Protein AF-A0A7C3QT59-F1 (afdb_monomer_lite)

Sequence (185 aa):
MGSGYDEELSEEEEKFFKGLTHPIAAAICELRDTSPVGSYWLTLTIIIINVLVAMLTGGILFMNTGFAYNVYPSSACLASGSCFLELLLSMFSHVNIFHLAGNMAFLYVVGDNVEITLGRPKYLLVYLASGIVGGYTQATITLALNPGGASVPMLGASAAISGLIGSYLILYPGAAMCKCIGFRL

Secondary structure (DSSP, 8-state):
-------PPPHHHHHHHHHS-HHHHHHHHHHHHHSPPS--HHHHHHHHHHHHHHHHHHTTTT--HHHHHHHS-BHHHHHTT--HHHHHHHTT--SSHHHHHHHHHHHHHHHHHHHHHH-HHHHHHHHHHHHHHHHHHHHHHHHHH-GGGTTSBP--SHHHHHHHHHHHHHHSTT------S----

Structure (mmCIF, N/CA/C/O backbone):
data_AF-A0A7C3QT59-F1
#
_entry.id   AF-A0A7C3QT59-F1
#
loop_
_atom_site.group_PDB
_atom_site.id
_atom_site.type_symbol
_atom_site.label_atom_id
_atom_site.label_alt_id
_atom_site.label_comp_id
_atom_site.label_asym_id
_atom_site.label_entity_id
_atom_site.label_seq_id
_atom_site.pdbx_PDB_ins_code
_atom_site.Cartn_x
_atom_site.Cartn_y
_atom_site.Cartn_z
_atom_site.occupancy
_atom_site.B_iso_or_equiv
_atom_site.auth_seq_id
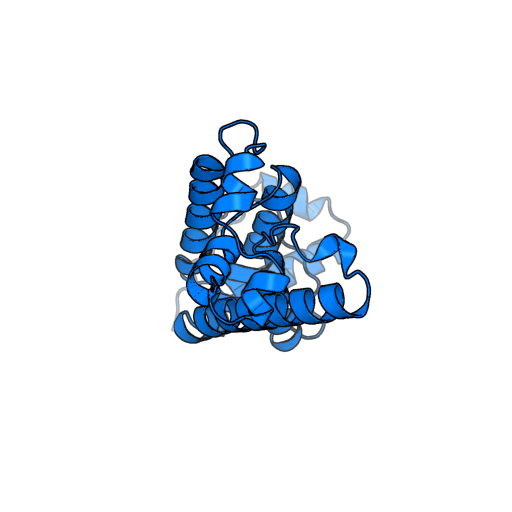_atom_site.auth_comp_id
_atom_site.auth_asym_id
_atom_site.auth_atom_id
_atom_site.pdbx_PDB_model_num
ATOM 1 N N . MET A 1 1 ? -19.785 11.047 31.332 1.00 33.38 1 MET A N 1
ATOM 2 C CA . MET A 1 1 ? -21.239 10.785 31.291 1.00 33.38 1 MET A CA 1
ATOM 3 C C . MET A 1 1 ? -21.780 11.706 30.213 1.00 33.38 1 MET A C 1
ATOM 5 O O . MET A 1 1 ? -21.714 12.901 30.418 1.00 33.38 1 MET A O 1
ATOM 9 N N . GLY A 1 2 ? -22.141 11.311 29.004 1.00 38.56 2 GLY A N 1
ATOM 10 C CA . GLY A 1 2 ? -22.540 10.032 28.438 1.00 38.56 2 GLY A CA 1
ATOM 11 C C . GLY A 1 2 ? -23.612 10.391 27.407 1.00 38.56 2 GLY A C 1
ATOM 12 O O . GLY A 1 2 ? -24.584 11.027 27.787 1.00 38.56 2 GLY A O 1
ATOM 13 N N . SER A 1 3 ? -23.406 10.054 26.139 1.00 31.02 3 SER A N 1
ATOM 14 C CA . SER A 1 3 ? -24.483 9.830 25.166 1.00 31.02 3 SER A CA 1
ATOM 15 C C . SER A 1 3 ? -23.829 9.225 23.928 1.00 31.02 3 SER A C 1
ATOM 17 O O . SER A 1 3 ? -23.294 9.936 23.074 1.00 31.02 3 SER A O 1
ATOM 19 N N . GLY A 1 4 ? -23.778 7.892 23.919 1.00 32.25 4 GLY A N 1
ATOM 20 C CA . GLY A 1 4 ? -23.587 7.135 22.693 1.00 32.25 4 GLY A CA 1
ATOM 21 C C . GLY A 1 4 ? -24.717 7.496 21.741 1.00 32.25 4 GLY A C 1
ATOM 22 O O . GLY A 1 4 ? -25.864 7.648 22.158 1.00 32.25 4 GLY A O 1
ATOM 23 N N . TYR A 1 5 ? -24.362 7.726 20.487 1.00 33.19 5 TYR A N 1
ATOM 24 C CA . TYR A 1 5 ? -25.335 7.741 19.414 1.00 33.19 5 TYR A CA 1
ATOM 25 C C . TYR A 1 5 ? -25.721 6.279 19.189 1.00 33.19 5 TYR A C 1
ATOM 27 O O . TYR A 1 5 ? -24.968 5.531 18.570 1.00 33.19 5 TYR A O 1
ATOM 35 N N . ASP A 1 6 ? -26.837 5.871 19.787 1.00 38.44 6 ASP A N 1
ATOM 36 C CA . ASP A 1 6 ? -27.481 4.595 19.506 1.00 38.44 6 ASP A CA 1
ATOM 37 C C . ASP A 1 6 ? -28.105 4.706 18.109 1.00 38.44 6 ASP A C 1
ATOM 39 O O . ASP A 1 6 ? -29.184 5.269 17.923 1.00 38.44 6 ASP A O 1
ATOM 43 N N . GLU A 1 7 ? -27.366 4.251 17.101 1.00 54.16 7 GLU A N 1
ATOM 44 C CA . GLU A 1 7 ? -27.872 4.071 15.743 1.00 54.16 7 GLU A CA 1
ATOM 45 C C . GLU A 1 7 ? -28.862 2.895 15.771 1.00 54.16 7 GLU A C 1
ATOM 47 O O . GLU A 1 7 ? -28.472 1.727 15.862 1.00 54.16 7 GLU A O 1
ATOM 52 N N . GLU A 1 8 ? -30.161 3.207 15.777 1.00 48.97 8 GLU A N 1
ATOM 53 C CA . GLU A 1 8 ? -31.234 2.220 15.644 1.00 48.97 8 GLU A CA 1
ATOM 54 C C . GLU A 1 8 ? -31.077 1.472 14.311 1.00 48.97 8 GLU A C 1
ATOM 56 O O . GLU A 1 8 ? -31.143 2.056 13.229 1.00 48.97 8 GLU A O 1
ATOM 61 N N . LEU A 1 9 ? -30.848 0.162 14.407 1.00 56.06 9 LEU A N 1
ATOM 62 C CA . LEU A 1 9 ? -30.796 -0.776 13.286 1.00 56.06 9 LEU A CA 1
ATOM 63 C C . LEU A 1 9 ? -32.056 -0.655 12.417 1.00 56.06 9 LEU A C 1
ATOM 65 O O . LEU A 1 9 ? -33.172 -0.717 12.935 1.00 56.06 9 LEU A O 1
ATOM 69 N N . SER A 1 10 ? -31.889 -0.554 11.097 1.00 58.00 10 SER A N 1
ATOM 70 C CA . SER A 1 10 ? -33.036 -0.546 10.186 1.00 58.00 10 SER A CA 1
ATOM 71 C C . SER A 1 10 ? -33.781 -1.892 10.233 1.00 58.00 10 SER A C 1
ATOM 73 O O . SER A 1 10 ? -33.175 -2.952 10.412 1.00 58.00 10 SER A O 1
ATOM 75 N N . GLU A 1 11 ? -35.109 -1.884 10.068 1.00 60.97 11 GLU A N 1
ATOM 76 C CA . GLU A 1 11 ? -35.941 -3.102 10.161 1.00 60.97 11 GLU A CA 1
ATOM 77 C C . GLU A 1 11 ? -35.506 -4.218 9.185 1.00 60.97 11 GLU A C 1
ATOM 79 O O . GLU A 1 11 ? -35.708 -5.409 9.452 1.00 60.97 11 GLU A O 1
ATOM 84 N N . GLU A 1 12 ? -34.899 -3.855 8.049 1.00 58.09 12 GLU A N 1
ATOM 85 C CA . GLU A 1 12 ? -34.341 -4.809 7.083 1.00 58.09 12 GLU A CA 1
ATOM 86 C C . GLU A 1 12 ? -33.076 -5.492 7.608 1.00 58.09 12 GLU A C 1
ATOM 88 O O . GLU A 1 12 ? -32.925 -6.710 7.464 1.00 58.09 12 GLU A O 1
ATOM 93 N N . GLU A 1 13 ? -32.199 -4.743 8.275 1.00 57.59 13 GLU A N 1
ATOM 94 C CA . GLU A 1 13 ? -31.005 -5.287 8.914 1.00 57.59 13 GLU A CA 1
ATOM 95 C C . GLU A 1 13 ? -31.387 -6.196 10.082 1.00 57.59 13 GLU A C 1
ATOM 97 O O . GLU A 1 13 ? -30.869 -7.306 10.191 1.00 57.59 13 GLU A O 1
ATOM 102 N N . GLU A 1 14 ? -32.354 -5.796 10.912 1.00 60.47 14 GLU A N 1
ATOM 103 C CA . GLU A 1 14 ? -32.833 -6.626 12.021 1.00 60.47 14 GLU A CA 1
ATOM 104 C C . GLU A 1 14 ? -33.402 -7.970 11.522 1.00 60.47 14 GLU A C 1
ATOM 106 O O . GLU A 1 14 ? -33.124 -9.027 12.099 1.00 60.47 14 GLU A O 1
ATOM 111 N N . LYS A 1 15 ? -34.149 -7.963 10.408 1.00 58.72 15 LYS A N 1
ATOM 112 C CA . LYS A 1 15 ? -34.643 -9.188 9.754 1.00 58.72 15 LYS A CA 1
ATOM 113 C C . LYS A 1 15 ? -33.522 -10.053 9.187 1.00 58.72 15 LYS A C 1
ATOM 115 O O . LYS A 1 15 ? -33.592 -11.276 9.311 1.00 58.72 15 LYS A O 1
ATOM 120 N N . PHE A 1 16 ? -32.498 -9.446 8.592 1.00 61.75 16 PHE A N 1
ATOM 121 C CA . PHE A 1 16 ? -31.323 -10.159 8.097 1.00 61.75 16 PHE A CA 1
ATOM 122 C C . PHE A 1 16 ? -30.547 -10.828 9.244 1.00 61.75 16 PHE A C 1
ATOM 124 O O . PHE A 1 16 ? -30.250 -12.022 9.177 1.00 61.75 16 PHE A O 1
ATOM 131 N N . PHE A 1 17 ? -30.308 -10.105 10.344 1.00 53.97 17 PHE A N 1
ATOM 132 C CA . PHE A 1 17 ? -29.611 -10.621 11.525 1.00 53.97 17 PHE A CA 1
ATOM 133 C C . PHE A 1 17 ? -30.394 -11.716 12.258 1.00 53.97 17 PHE A C 1
ATOM 135 O O . PHE A 1 17 ? -29.790 -12.681 12.721 1.00 53.97 17 PHE A O 1
ATOM 142 N N . LYS A 1 18 ? -31.729 -11.628 12.309 1.00 57.19 18 LYS A N 1
ATOM 143 C CA . LYS A 1 18 ? -32.594 -12.685 12.868 1.00 57.19 18 LYS A CA 1
ATOM 144 C C . LYS A 1 18 ? -32.613 -13.970 12.026 1.00 57.19 18 LYS A C 1
ATOM 146 O O . LYS A 1 18 ? -32.916 -15.031 12.565 1.00 57.19 18 LYS A O 1
ATOM 151 N N . GLY A 1 19 ? -32.306 -13.891 10.727 1.00 61.22 19 GLY A N 1
ATOM 152 C CA . GLY A 1 19 ? -32.225 -15.046 9.822 1.00 61.22 19 GLY A CA 1
ATOM 153 C C . GLY A 1 19 ? -30.891 -15.801 9.871 1.00 61.22 19 GLY A C 1
ATOM 154 O O . GLY A 1 19 ? -30.811 -16.948 9.429 1.00 61.22 19 GLY A O 1
ATOM 155 N N . LEU A 1 20 ? -29.846 -15.182 10.424 1.00 57.50 20 LEU A N 1
ATOM 156 C CA . LEU A 1 20 ? -28.545 -15.801 10.650 1.00 57.50 20 LEU A CA 1
ATOM 157 C C . LEU A 1 20 ? -28.607 -16.638 11.930 1.00 57.50 20 LEU A C 1
ATOM 159 O O . LEU A 1 20 ? -28.898 -16.128 13.009 1.00 57.50 20 LEU A O 1
ATOM 163 N N . THR A 1 21 ? -28.338 -17.941 11.821 1.00 58.66 21 THR A N 1
ATOM 164 C CA . THR A 1 21 ? -28.279 -18.835 12.983 1.00 58.66 21 THR A CA 1
ATOM 165 C C . THR A 1 21 ? -27.371 -18.227 14.061 1.00 58.66 21 THR A C 1
ATOM 167 O O . THR A 1 21 ? -26.275 -17.746 13.764 1.00 58.66 21 THR A O 1
ATOM 170 N N . HIS A 1 22 ? -27.845 -18.232 15.313 1.00 58.50 22 HIS A N 1
ATOM 171 C CA . HIS A 1 22 ? -27.283 -17.522 16.476 1.00 58.50 22 HIS A CA 1
ATOM 172 C C . HIS A 1 22 ? -25.746 -17.352 16.563 1.00 58.50 22 HIS A C 1
ATOM 174 O O . HIS A 1 22 ? -25.325 -16.255 16.932 1.00 58.50 22 HIS A O 1
ATOM 180 N N . PRO A 1 23 ? -24.882 -18.340 16.237 1.00 57.88 23 PRO A N 1
ATOM 181 C CA . PRO A 1 23 ? -23.430 -18.137 16.286 1.00 57.88 23 PRO A CA 1
ATOM 182 C C . PRO A 1 23 ? -22.892 -17.127 15.259 1.00 57.88 23 PRO A C 1
ATOM 184 O O . PRO A 1 23 ? -21.931 -16.422 15.554 1.00 57.88 23 PRO A O 1
ATOM 187 N N . ILE A 1 24 ? -23.496 -17.026 14.070 1.00 56.34 24 ILE A N 1
ATOM 188 C CA . ILE A 1 24 ? -23.010 -16.123 13.016 1.00 56.34 24 ILE A CA 1
ATOM 189 C C . ILE A 1 24 ? -23.434 -14.682 13.316 1.00 56.34 24 I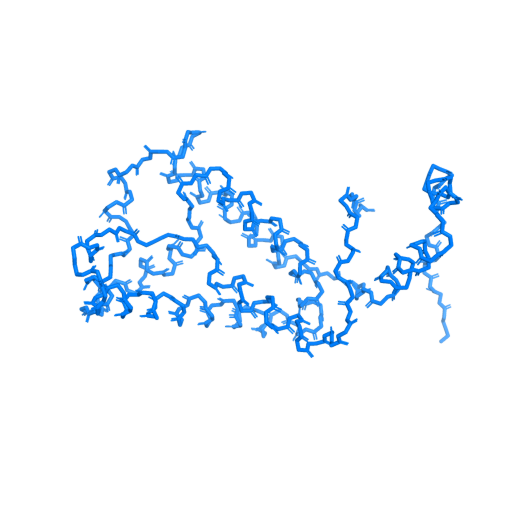LE A C 1
ATOM 191 O O . ILE A 1 24 ? -22.624 -13.766 13.208 1.00 56.34 24 ILE A O 1
ATOM 195 N N . ALA A 1 25 ? -24.677 -14.480 13.758 1.00 52.56 25 ALA A N 1
ATOM 196 C CA . ALA A 1 25 ? -25.170 -13.163 14.153 1.00 52.56 25 ALA A CA 1
ATOM 197 C C . ALA A 1 25 ? -24.394 -12.590 15.355 1.00 52.56 25 ALA A C 1
ATOM 199 O O . ALA A 1 25 ? -24.047 -11.411 15.345 1.00 52.56 25 ALA A O 1
ATOM 200 N N . ALA A 1 26 ? -24.059 -13.424 16.349 1.00 54.81 26 ALA A N 1
ATOM 201 C CA . ALA A 1 26 ? -23.243 -13.017 17.494 1.00 54.81 26 ALA A CA 1
ATOM 202 C C . ALA A 1 26 ? -21.818 -12.618 17.075 1.00 54.81 26 ALA A C 1
ATOM 204 O O . ALA A 1 26 ? -21.348 -11.555 17.470 1.00 54.81 26 ALA A O 1
ATOM 205 N N . ALA A 1 27 ? -21.174 -13.406 16.205 1.00 56.44 27 ALA A N 1
ATOM 206 C CA . ALA A 1 27 ? -19.848 -13.080 15.681 1.00 56.44 27 ALA A CA 1
ATOM 207 C C . ALA A 1 27 ? -19.846 -11.770 14.874 1.00 56.44 27 ALA A C 1
ATOM 209 O O . ALA A 1 27 ? -18.938 -10.959 15.023 1.00 56.44 27 ALA A O 1
ATOM 210 N N . ILE A 1 28 ? -20.870 -11.526 14.049 1.00 55.50 28 ILE A N 1
ATOM 211 C CA . ILE A 1 28 ? -20.977 -10.276 13.285 1.00 55.50 28 ILE A CA 1
ATOM 212 C C . ILE A 1 28 ? -21.240 -9.077 14.211 1.00 55.50 28 ILE A C 1
ATOM 214 O O . ILE A 1 28 ? -20.636 -8.023 14.021 1.00 55.50 28 ILE A O 1
ATOM 218 N N . CYS A 1 29 ? -22.108 -9.224 15.217 1.00 52.72 29 CYS A N 1
ATOM 219 C CA . CYS A 1 29 ? -22.428 -8.144 16.153 1.00 52.72 29 CYS A CA 1
ATOM 220 C C . CYS A 1 29 ? -21.213 -7.763 17.016 1.00 52.72 29 CYS A C 1
ATOM 222 O O . CYS A 1 29 ? -20.906 -6.584 17.154 1.00 52.72 29 CYS A O 1
ATOM 224 N N . GLU A 1 30 ? -20.458 -8.748 17.506 1.00 55.81 30 GLU A N 1
ATOM 225 C CA . GLU A 1 30 ? -19.248 -8.520 18.307 1.00 55.81 30 GLU A CA 1
ATOM 226 C C . GLU A 1 30 ? -18.107 -7.893 17.487 1.00 55.81 30 GLU A C 1
ATOM 228 O O . GLU A 1 30 ? -17.367 -7.033 17.969 1.00 55.81 30 GLU A O 1
ATOM 233 N N . LEU A 1 31 ? -18.002 -8.229 16.199 1.00 55.91 31 LEU A N 1
ATOM 234 C CA . LEU A 1 31 ? -17.065 -7.572 15.282 1.00 55.91 31 LEU A CA 1
ATOM 235 C C . LEU A 1 31 ? -17.483 -6.142 14.922 1.00 55.91 31 LEU A C 1
ATOM 237 O O . LEU A 1 31 ? -16.628 -5.266 14.770 1.00 55.91 31 LEU A O 1
ATOM 241 N N . ARG A 1 32 ? -18.791 -5.878 14.823 1.00 55.28 32 ARG A N 1
ATOM 242 C CA . ARG A 1 32 ? -19.318 -4.518 14.651 1.00 55.28 32 ARG A CA 1
ATOM 243 C C . ARG A 1 32 ? -18.988 -3.641 15.859 1.00 55.28 32 ARG A C 1
ATOM 245 O O . ARG A 1 32 ? -18.581 -2.500 15.665 1.00 55.28 32 ARG A O 1
ATOM 252 N N . ASP A 1 33 ? -19.117 -4.186 17.067 1.00 52.25 33 ASP A N 1
ATOM 253 C CA . ASP A 1 33 ? -18.907 -3.457 18.327 1.00 52.25 33 ASP A CA 1
ATOM 254 C C . ASP A 1 33 ? -17.420 -3.215 18.650 1.00 52.25 33 ASP A C 1
ATOM 256 O O . ASP A 1 33 ? -17.062 -2.235 19.300 1.00 52.25 33 ASP A O 1
ATOM 260 N N . THR A 1 34 ? -16.522 -4.076 18.159 1.00 59.38 34 THR A N 1
ATOM 261 C CA . THR A 1 34 ? -15.062 -3.938 18.351 1.00 59.38 34 THR A CA 1
ATOM 262 C C . THR A 1 34 ? -14.375 -3.051 17.307 1.00 59.38 34 THR A C 1
ATOM 264 O O . THR A 1 34 ? -13.208 -2.683 17.478 1.00 59.38 34 THR A O 1
ATOM 267 N N . SER A 1 35 ? -15.076 -2.683 16.231 1.00 65.25 35 SER A N 1
ATOM 268 C CA . SER A 1 35 ? -14.532 -1.830 15.172 1.00 65.25 35 SER A CA 1
ATOM 269 C C . SER A 1 35 ? -14.392 -0.384 15.671 1.00 65.25 35 SER A C 1
ATOM 271 O O . SER A 1 35 ? -15.394 0.218 16.067 1.00 65.25 35 SER A O 1
ATOM 273 N N . PRO A 1 36 ? -13.192 0.226 15.637 1.00 69.06 36 PRO A N 1
ATOM 274 C CA . PRO A 1 36 ? -13.019 1.611 16.049 1.00 69.06 36 PRO A CA 1
ATOM 275 C C . PRO A 1 36 ? -13.944 2.550 15.266 1.00 69.06 36 PRO A C 1
ATOM 277 O O . PRO A 1 36 ? -14.017 2.495 14.038 1.00 69.06 36 PRO A O 1
ATOM 280 N N . VAL A 1 37 ? -14.629 3.452 15.969 1.00 73.31 37 VAL A N 1
ATOM 281 C CA . VAL A 1 37 ? -15.456 4.493 15.346 1.00 73.31 37 VAL A CA 1
ATOM 282 C C . VAL A 1 37 ? -14.631 5.773 15.261 1.00 73.31 37 VAL A C 1
ATOM 284 O O . VAL A 1 37 ? -14.194 6.314 16.276 1.00 73.31 37 VAL A O 1
ATOM 287 N N . GLY A 1 38 ? -14.369 6.255 14.048 1.00 79.12 38 GLY A N 1
ATOM 288 C CA . GLY A 1 38 ? -13.507 7.414 13.837 1.00 79.12 38 GLY A CA 1
ATOM 289 C C . GLY A 1 38 ? -13.345 7.798 12.369 1.00 79.12 38 GLY A C 1
ATOM 290 O O . GLY A 1 38 ? -13.845 7.131 11.470 1.00 79.12 38 GLY A O 1
ATOM 291 N N . SER A 1 39 ? -12.637 8.903 12.123 1.00 85.62 39 SER A N 1
ATOM 292 C CA . SER A 1 39 ? -12.369 9.406 10.770 1.00 85.62 39 SER A CA 1
ATOM 293 C C . SER A 1 39 ? -11.167 8.697 10.138 1.00 85.62 39 SER A C 1
ATOM 295 O O . SER A 1 39 ? -10.037 8.896 10.589 1.00 85.62 39 SER A O 1
ATOM 297 N N . TYR A 1 40 ? -11.418 7.960 9.051 1.00 89.50 40 TYR A N 1
ATOM 298 C CA . TYR A 1 40 ? -10.434 7.214 8.251 1.00 89.50 40 TYR A CA 1
ATOM 299 C C . TYR A 1 40 ? -10.238 7.802 6.834 1.00 89.50 40 TYR A C 1
ATOM 301 O O . TYR A 1 40 ? -10.096 7.111 5.820 1.00 89.50 40 TYR A O 1
ATOM 309 N N . TRP A 1 41 ? -10.293 9.130 6.732 1.00 92.31 41 TRP A N 1
ATOM 310 C CA . TRP A 1 41 ? -10.164 9.851 5.462 1.00 92.31 41 TRP A CA 1
ATOM 311 C C . TRP A 1 41 ? -8.837 9.584 4.732 1.00 92.31 41 TRP A C 1
ATOM 313 O O . TRP A 1 41 ? -8.805 9.722 3.510 1.00 92.31 41 TRP A O 1
ATOM 323 N N . LEU A 1 42 ? -7.752 9.198 5.421 1.00 94.19 42 LEU A N 1
ATOM 324 C CA . LEU A 1 42 ? -6.487 8.891 4.751 1.00 94.19 42 LEU A CA 1
ATOM 325 C C . LEU A 1 42 ? -6.604 7.594 3.944 1.00 94.19 42 LEU A C 1
ATOM 327 O O . LEU A 1 42 ? -6.151 7.547 2.804 1.00 94.19 42 LEU A O 1
ATOM 331 N N . THR A 1 43 ? -7.277 6.579 4.483 1.00 94.06 43 THR A N 1
ATOM 332 C CA . THR A 1 43 ? -7.598 5.333 3.776 1.00 94.06 43 THR A CA 1
ATOM 333 C C . THR A 1 43 ? -8.416 5.623 2.522 1.00 94.06 43 THR A C 1
ATOM 335 O O . THR A 1 43 ? -8.040 5.194 1.431 1.00 94.06 43 THR A O 1
ATOM 338 N N . LEU A 1 44 ? -9.480 6.426 2.643 1.00 92.81 44 LEU A N 1
ATOM 339 C CA . LEU A 1 44 ? -10.291 6.840 1.491 1.00 92.81 44 LEU A CA 1
ATOM 340 C C . LEU A 1 44 ? -9.472 7.636 0.470 1.00 92.81 44 LEU A C 1
ATOM 342 O O . LEU A 1 44 ? -9.589 7.403 -0.730 1.00 92.81 44 LEU A O 1
ATOM 346 N N . THR A 1 45 ? -8.600 8.530 0.936 1.00 95.19 45 THR A N 1
ATOM 347 C CA . THR A 1 45 ? -7.709 9.315 0.072 1.00 95.19 45 THR A CA 1
ATOM 348 C C . THR A 1 45 ? -6.772 8.405 -0.717 1.00 95.19 45 THR A C 1
ATOM 350 O O . THR A 1 45 ? -6.634 8.575 -1.924 1.00 95.19 45 THR A O 1
ATOM 353 N N . ILE A 1 46 ? -6.172 7.396 -0.080 1.00 95.44 46 ILE A N 1
ATOM 354 C CA . ILE A 1 46 ? -5.308 6.422 -0.760 1.00 95.44 46 ILE A CA 1
ATOM 355 C C . ILE A 1 46 ? -6.104 5.600 -1.775 1.00 95.44 46 ILE A C 1
ATOM 357 O O . ILE A 1 46 ? -5.608 5.365 -2.875 1.00 95.44 46 ILE A O 1
ATOM 361 N N . ILE A 1 47 ? -7.332 5.185 -1.450 1.00 94.81 47 ILE A N 1
ATOM 362 C CA . ILE A 1 47 ? -8.210 4.483 -2.399 1.00 94.81 47 ILE A CA 1
ATOM 363 C C . ILE A 1 47 ? -8.477 5.363 -3.625 1.00 94.81 47 ILE A C 1
ATOM 365 O O . ILE A 1 47 ? -8.268 4.926 -4.755 1.00 94.81 47 ILE A O 1
ATOM 369 N N . ILE A 1 48 ? -8.872 6.621 -3.413 1.00 94.50 48 ILE A N 1
ATOM 370 C CA . ILE A 1 48 ? -9.140 7.576 -4.493 1.00 94.50 48 ILE A CA 1
ATOM 371 C C . ILE A 1 48 ? -7.888 7.785 -5.349 1.00 94.50 48 ILE A C 1
ATOM 373 O O . ILE A 1 48 ? -7.972 7.708 -6.571 1.00 94.50 48 ILE A O 1
ATOM 377 N N . ILE A 1 49 ? -6.720 7.991 -4.733 1.00 94.06 49 ILE A N 1
ATOM 378 C CA . ILE A 1 49 ? -5.452 8.156 -5.455 1.00 94.06 49 ILE A CA 1
ATOM 379 C C . ILE A 1 49 ? -5.144 6.916 -6.299 1.00 94.06 49 ILE A C 1
ATOM 381 O O . ILE A 1 49 ? -4.822 7.062 -7.472 1.00 94.06 49 ILE A O 1
ATOM 385 N N . ASN A 1 50 ? -5.284 5.707 -5.750 1.00 93.31 50 ASN A N 1
ATOM 386 C CA . ASN A 1 50 ? -5.063 4.464 -6.495 1.00 93.31 50 ASN A CA 1
ATOM 387 C C . ASN A 1 50 ? -5.985 4.348 -7.713 1.00 93.31 50 ASN A C 1
ATOM 389 O O . ASN A 1 50 ? -5.535 3.987 -8.799 1.00 93.31 50 ASN A O 1
ATOM 393 N N . VAL A 1 51 ? -7.270 4.672 -7.547 1.00 91.00 51 VAL A N 1
ATOM 394 C CA . VAL A 1 51 ? -8.244 4.646 -8.645 1.00 91.00 51 VAL A CA 1
ATOM 395 C C . VAL A 1 51 ? -7.895 5.696 -9.700 1.00 91.00 51 VAL A C 1
ATOM 397 O O . VAL A 1 51 ? -7.852 5.373 -10.884 1.00 91.00 51 VAL A O 1
ATOM 400 N N . LEU A 1 52 ? -7.593 6.932 -9.292 1.00 90.44 52 LEU A N 1
ATOM 401 C CA . LEU A 1 52 ? -7.232 8.017 -10.207 1.00 90.44 52 LEU A CA 1
ATOM 402 C C . LEU A 1 52 ? -5.951 7.708 -1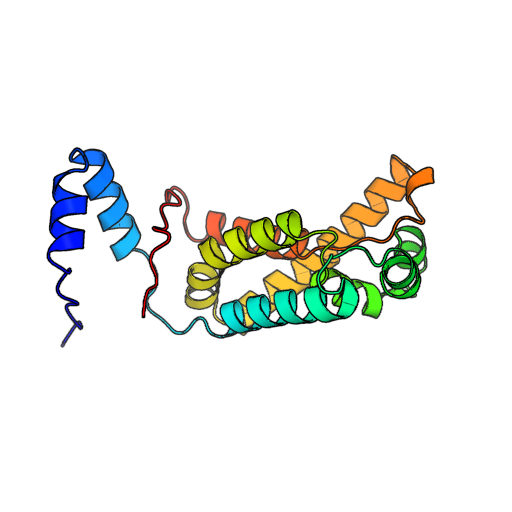0.981 1.00 90.44 52 LEU A C 1
ATOM 404 O O . LEU A 1 52 ? -5.932 7.838 -12.202 1.00 90.44 52 LEU A O 1
ATOM 408 N N . VAL A 1 53 ? -4.896 7.264 -10.295 1.00 88.62 53 VAL A N 1
ATOM 409 C CA . VAL A 1 53 ? -3.632 6.884 -10.935 1.00 88.62 53 VAL A CA 1
ATOM 410 C C . VAL A 1 53 ? -3.874 5.748 -11.917 1.00 88.62 53 VAL A C 1
ATOM 412 O O . VAL A 1 53 ? -3.465 5.856 -13.067 1.00 88.62 53 VAL A O 1
ATOM 415 N N . ALA A 1 54 ? -4.605 4.704 -11.524 1.00 85.69 54 ALA A N 1
ATOM 416 C CA . ALA A 1 54 ? -4.853 3.581 -12.416 1.00 85.69 54 ALA A CA 1
ATOM 417 C C . ALA A 1 54 ? -5.688 3.965 -13.655 1.00 85.69 54 ALA A C 1
ATOM 419 O O . ALA A 1 54 ? -5.421 3.464 -14.746 1.00 85.69 54 ALA A O 1
ATOM 420 N N . MET A 1 55 ? -6.639 4.897 -13.521 1.00 83.56 55 MET A N 1
ATOM 421 C CA . MET A 1 55 ? -7.373 5.470 -14.658 1.00 83.56 55 MET A CA 1
ATOM 422 C C . MET A 1 55 ? -6.468 6.293 -15.580 1.00 83.56 55 MET A C 1
ATOM 424 O O . MET A 1 55 ? -6.566 6.172 -16.800 1.00 83.56 55 MET A O 1
ATOM 428 N N . LEU A 1 56 ? -5.583 7.120 -15.017 1.00 83.06 56 LEU A N 1
ATOM 429 C CA . LEU A 1 56 ? -4.687 7.986 -15.786 1.00 83.06 56 LEU A CA 1
ATOM 430 C C . LEU A 1 56 ? -3.614 7.195 -16.539 1.00 83.06 56 LEU A C 1
ATOM 432 O O . LEU A 1 56 ? -3.279 7.543 -17.669 1.00 83.06 56 LEU A O 1
ATOM 436 N N . THR A 1 57 ? -3.073 6.141 -15.930 1.00 77.50 57 THR A N 1
ATOM 437 C CA . THR A 1 57 ? -1.935 5.397 -16.486 1.00 77.50 57 THR A CA 1
ATOM 438 C C . THR A 1 57 ? -2.362 4.190 -17.311 1.00 77.50 57 THR A C 1
ATOM 440 O O . THR A 1 57 ? -1.745 3.883 -18.331 1.00 77.50 57 THR A O 1
ATOM 443 N N . GLY A 1 58 ? -3.446 3.523 -16.914 1.00 70.38 58 GLY A N 1
ATOM 444 C CA . GLY A 1 58 ? -4.011 2.380 -17.623 1.00 70.38 58 GLY A CA 1
ATOM 445 C C . GLY A 1 58 ? -5.051 2.745 -18.688 1.00 70.38 58 GLY A C 1
ATOM 446 O O . GLY A 1 58 ? -5.293 1.948 -19.599 1.00 70.38 58 GLY A O 1
ATOM 447 N N . GLY A 1 59 ? -5.670 3.927 -18.597 1.00 64.31 59 GLY A N 1
ATOM 448 C CA . GLY A 1 59 ? -6.871 4.274 -19.360 1.00 64.31 59 GLY A CA 1
ATOM 449 C C . GLY A 1 59 ? -8.090 3.437 -18.945 1.00 64.31 59 GLY A C 1
ATOM 450 O O . GLY A 1 59 ? -8.020 2.612 -18.035 1.00 64.31 59 GLY A O 1
ATOM 451 N N . ILE A 1 60 ? -9.214 3.585 -19.658 1.00 60.19 60 ILE A N 1
ATOM 452 C CA . ILE A 1 60 ? -10.462 2.841 -19.370 1.00 60.19 60 ILE A CA 1
ATOM 453 C C . ILE A 1 60 ? -10.292 1.306 -19.472 1.00 60.19 60 ILE A C 1
ATOM 455 O O . ILE A 1 60 ? -11.071 0.556 -18.891 1.00 60.19 60 ILE A O 1
ATOM 459 N N . LEU A 1 61 ? -9.265 0.833 -20.195 1.00 63.22 61 LEU A N 1
ATOM 460 C CA . LEU A 1 61 ? -8.986 -0.589 -20.447 1.00 63.22 61 LEU A CA 1
ATOM 461 C C . LEU A 1 61 ? -7.792 -1.155 -19.654 1.00 63.22 61 LEU A C 1
ATOM 463 O O . LEU A 1 61 ? -7.488 -2.335 -19.800 1.00 63.22 61 LEU A O 1
ATOM 467 N N . PHE A 1 62 ? -7.111 -0.355 -18.827 1.00 67.19 62 PHE A N 1
ATOM 468 C CA . PHE A 1 62 ? -5.958 -0.772 -18.008 1.00 67.19 62 PHE A CA 1
ATOM 469 C C . PHE A 1 62 ? -4.762 -1.411 -18.755 1.00 67.19 62 PHE A C 1
ATOM 471 O O . PHE A 1 62 ? -3.945 -2.087 -18.139 1.00 67.19 62 PHE A O 1
ATOM 478 N N . MET A 1 63 ? -4.603 -1.212 -20.068 1.00 59.25 63 MET A N 1
ATOM 479 C CA . MET A 1 63 ? -3.603 -1.939 -20.876 1.00 59.25 63 MET A CA 1
ATOM 480 C C . MET A 1 63 ? -2.673 -1.019 -21.676 1.00 59.25 63 MET A C 1
ATOM 482 O O . MET A 1 63 ? -2.515 -1.177 -22.884 1.00 59.25 63 MET A O 1
ATOM 486 N N . ASN A 1 64 ? -2.006 -0.075 -21.006 1.00 70.25 64 ASN A N 1
ATOM 487 C CA . ASN A 1 64 ? -0.929 0.701 -21.625 1.00 70.25 64 ASN A CA 1
ATOM 488 C C . ASN A 1 64 ? 0.451 0.168 -21.213 1.00 70.25 64 ASN A C 1
ATOM 490 O O . ASN A 1 64 ? 1.142 0.731 -20.364 1.00 70.25 64 ASN A O 1
ATOM 494 N N . THR A 1 65 ? 0.850 -0.950 -21.822 1.00 70.62 65 THR A N 1
ATOM 495 C CA . THR A 1 65 ? 2.158 -1.572 -21.567 1.00 70.62 65 THR A CA 1
ATOM 496 C C . THR A 1 65 ? 3.304 -0.622 -21.914 1.00 70.62 65 THR A C 1
ATOM 498 O O . THR A 1 65 ? 4.231 -0.490 -21.126 1.00 70.62 65 THR A O 1
ATOM 501 N N . GLY A 1 66 ? 3.219 0.119 -23.023 1.00 75.62 66 GLY A N 1
ATOM 502 C CA . GLY A 1 66 ? 4.233 1.109 -23.401 1.00 75.62 66 GLY A CA 1
ATOM 503 C C . GLY A 1 66 ? 4.455 2.177 -22.325 1.00 75.62 66 GLY A C 1
ATOM 504 O O . GLY A 1 66 ? 5.596 2.463 -21.975 1.00 75.62 66 GLY A O 1
ATOM 505 N N . PHE A 1 67 ? 3.385 2.720 -21.743 1.00 78.88 67 PHE A N 1
ATOM 506 C CA . PHE A 1 67 ? 3.483 3.644 -20.611 1.00 78.88 67 PHE A CA 1
ATOM 507 C C . PHE A 1 67 ? 4.139 2.973 -19.400 1.00 78.88 67 PHE A C 1
ATOM 509 O O . PHE A 1 67 ? 5.064 3.527 -18.810 1.00 78.88 67 PHE A O 1
ATOM 516 N N . ALA A 1 68 ? 3.715 1.751 -19.070 1.00 78.94 68 ALA A N 1
ATOM 517 C CA . ALA A 1 68 ? 4.213 1.048 -17.897 1.00 78.94 68 ALA A CA 1
ATOM 518 C C . ALA A 1 68 ? 5.731 0.792 -17.935 1.00 78.94 68 ALA A C 1
ATOM 520 O O . ALA A 1 68 ? 6.401 0.987 -16.925 1.00 78.94 68 ALA A O 1
ATOM 521 N N . TYR A 1 69 ? 6.280 0.419 -19.096 1.00 80.75 69 TYR A N 1
ATOM 522 C CA . TYR A 1 69 ? 7.723 0.199 -19.271 1.00 80.75 69 TYR A CA 1
ATOM 523 C C . TYR A 1 69 ? 8.571 1.479 -19.210 1.00 80.75 69 TYR A C 1
ATOM 525 O O . TYR A 1 69 ? 9.774 1.383 -18.991 1.00 80.75 69 TYR A O 1
ATOM 533 N N . ASN A 1 70 ? 7.970 2.660 -19.392 1.00 81.62 70 ASN A N 1
ATOM 534 C CA . ASN A 1 70 ? 8.686 3.940 -19.356 1.00 81.62 70 ASN A CA 1
ATOM 535 C C . ASN A 1 70 ? 8.572 4.673 -18.011 1.00 81.62 70 ASN A C 1
ATOM 537 O O . ASN A 1 70 ? 9.381 5.554 -17.739 1.00 81.62 70 ASN A O 1
ATOM 541 N N . VAL A 1 71 ? 7.558 4.358 -17.200 1.00 82.69 71 VAL A N 1
ATOM 542 C CA . VAL A 1 71 ? 7.206 5.142 -16.002 1.00 82.69 71 VAL A CA 1
ATOM 543 C C . VAL A 1 71 ? 7.435 4.376 -14.701 1.00 82.69 71 VAL A C 1
ATOM 545 O O . VAL A 1 71 ? 7.682 4.991 -13.666 1.00 82.69 71 VAL A O 1
ATOM 548 N N . TYR A 1 72 ? 7.358 3.044 -14.726 1.00 85.69 72 TYR A N 1
ATOM 549 C CA . TYR A 1 72 ? 7.470 2.221 -13.523 1.00 85.69 72 TYR A CA 1
ATOM 550 C C . TYR A 1 72 ? 8.806 1.490 -13.455 1.00 85.69 72 TYR A C 1
ATOM 552 O O . TYR A 1 72 ? 9.392 1.157 -14.488 1.00 85.69 72 TYR A O 1
ATOM 560 N N . PRO A 1 73 ? 9.304 1.217 -12.240 1.00 90.50 73 PRO A N 1
ATOM 561 C CA . PRO A 1 73 ? 10.625 0.667 -12.074 1.00 90.50 73 PRO A CA 1
ATOM 562 C C . PRO A 1 73 ? 10.620 -0.800 -12.483 1.00 90.50 73 PRO A C 1
ATOM 564 O O . PRO A 1 73 ? 9.685 -1.554 -12.209 1.00 90.50 73 PRO A O 1
ATOM 567 N N . SER A 1 74 ? 11.718 -1.218 -13.087 1.00 90.38 74 SER A N 1
ATOM 568 C CA . SER A 1 74 ? 12.058 -2.625 -13.222 1.00 90.38 74 SER A CA 1
ATOM 569 C C . SER A 1 74 ? 12.955 -3.054 -12.057 1.00 90.38 74 SER A C 1
ATOM 571 O O . SER A 1 74 ? 13.584 -2.218 -11.397 1.00 90.38 74 SER A O 1
ATOM 573 N N . SER A 1 75 ? 13.067 -4.360 -11.807 1.00 89.25 75 SER A N 1
ATOM 574 C CA . SER A 1 75 ? 13.980 -4.871 -10.772 1.00 89.25 75 SER A CA 1
ATOM 575 C C . SER A 1 75 ? 15.432 -4.458 -11.038 1.00 89.25 75 SER A C 1
ATOM 577 O O . SER A 1 75 ? 16.167 -4.153 -10.100 1.00 89.25 75 SER A O 1
ATOM 579 N N . ALA A 1 76 ? 15.826 -4.374 -12.313 1.00 87.00 76 ALA A N 1
ATOM 580 C CA . ALA A 1 76 ? 17.133 -3.869 -12.717 1.00 87.00 76 ALA A CA 1
ATOM 581 C C . ALA A 1 76 ? 17.340 -2.393 -12.329 1.00 87.00 76 ALA A C 1
ATOM 583 O O . ALA A 1 76 ? 18.405 -2.043 -11.825 1.00 87.00 76 ALA A O 1
ATOM 584 N N . CYS A 1 77 ? 16.326 -1.537 -12.503 1.00 88.69 77 CYS A N 1
ATOM 585 C CA . CYS A 1 77 ? 16.456 -0.125 -12.138 1.00 88.69 77 CYS A CA 1
ATOM 586 C C . CYS A 1 77 ? 16.462 0.116 -10.618 1.00 88.69 77 CYS A C 1
ATOM 588 O O . CYS A 1 77 ? 17.077 1.060 -10.118 1.00 88.69 77 CYS A O 1
ATOM 590 N N . LEU A 1 78 ? 15.787 -0.741 -9.848 1.00 88.69 78 LEU A N 1
ATOM 591 C CA . LEU A 1 78 ? 15.865 -0.673 -8.387 1.00 88.69 78 LEU A CA 1
ATOM 592 C C . LEU A 1 78 ? 17.245 -1.086 -7.880 1.00 88.69 78 LEU A C 1
ATOM 594 O O . LEU A 1 78 ? 17.758 -0.457 -6.957 1.00 88.69 78 LEU A O 1
ATOM 598 N N . ALA A 1 79 ? 17.873 -2.079 -8.516 1.00 86.38 79 ALA A N 1
ATOM 599 C CA . ALA A 1 79 ? 19.241 -2.475 -8.199 1.00 86.38 79 ALA A CA 1
ATOM 600 C C . ALA A 1 79 ? 20.275 -1.379 -8.508 1.00 86.38 79 ALA A C 1
ATOM 602 O O . ALA A 1 79 ? 21.270 -1.278 -7.796 1.00 86.38 79 ALA A O 1
ATOM 603 N N . SER A 1 80 ? 20.041 -0.529 -9.516 1.00 85.56 80 SER A N 1
ATOM 604 C CA . SER A 1 80 ? 20.904 0.630 -9.791 1.00 85.56 80 SER A CA 1
ATOM 605 C C . SER A 1 80 ? 20.659 1.822 -8.859 1.00 85.56 80 SER A C 1
ATOM 607 O O . SER A 1 80 ? 21.439 2.771 -8.877 1.00 85.56 80 SER A O 1
ATOM 609 N N . GLY A 1 81 ? 19.592 1.804 -8.050 1.00 84.75 81 GLY A N 1
ATOM 610 C CA . GLY A 1 81 ? 19.247 2.880 -7.113 1.00 84.75 81 GLY A CA 1
ATOM 611 C C . GLY A 1 81 ? 18.702 4.157 -7.765 1.00 84.75 81 GLY A C 1
ATOM 612 O O . GLY A 1 81 ? 18.450 5.137 -7.071 1.00 84.75 81 GLY A O 1
ATOM 613 N N . SER A 1 82 ? 18.496 4.157 -9.083 1.00 83.94 82 SER A N 1
ATOM 614 C CA . SER A 1 82 ? 18.104 5.342 -9.855 1.00 83.94 82 SER A CA 1
ATOM 615 C C . SER A 1 82 ? 16.592 5.544 -9.968 1.00 83.94 82 SER A C 1
ATOM 617 O O . SER A 1 82 ? 16.176 6.624 -10.365 1.00 83.94 82 SER A O 1
ATOM 619 N N . CYS A 1 83 ? 15.784 4.539 -9.611 1.00 88.00 83 CYS A N 1
ATOM 620 C CA . CYS A 1 83 ? 14.330 4.550 -9.818 1.00 88.00 83 CYS A CA 1
ATOM 621 C C . CYS A 1 83 ? 13.494 4.651 -8.523 1.00 88.00 83 CYS A C 1
ATOM 623 O O . CYS A 1 83 ? 12.467 3.981 -8.372 1.00 88.00 83 CYS A O 1
ATOM 625 N N . PHE A 1 84 ? 13.948 5.417 -7.525 1.00 88.56 84 PHE A N 1
ATOM 626 C CA . PHE A 1 84 ? 13.223 5.511 -6.250 1.00 88.56 84 PHE A CA 1
ATOM 627 C C . PHE A 1 84 ? 11.866 6.221 -6.388 1.00 88.56 84 PHE A C 1
ATOM 629 O O . PHE A 1 84 ? 10.897 5.834 -5.738 1.00 88.56 84 PHE A O 1
ATOM 636 N N . LEU A 1 85 ? 11.763 7.242 -7.241 1.00 89.00 85 LEU A N 1
ATOM 637 C CA . LEU A 1 85 ? 10.501 7.960 -7.433 1.00 89.00 85 LEU A CA 1
ATOM 638 C C . LEU A 1 85 ? 9.475 7.083 -8.162 1.00 89.00 85 LEU A C 1
ATOM 640 O O . LEU A 1 85 ? 8.307 7.027 -7.788 1.00 89.00 85 LEU A O 1
ATOM 644 N N . GLU A 1 86 ? 9.938 6.343 -9.159 1.00 89.69 86 GLU A N 1
ATOM 645 C CA . GLU A 1 86 ? 9.189 5.366 -9.932 1.00 89.69 86 GLU A CA 1
ATOM 646 C C . GLU A 1 86 ? 8.672 4.257 -9.011 1.00 89.69 86 GLU A C 1
ATOM 648 O O . GLU A 1 86 ? 7.517 3.850 -9.137 1.00 89.69 86 GLU A O 1
ATOM 653 N N . LEU A 1 87 ? 9.469 3.825 -8.022 1.00 90.88 87 LEU A N 1
ATOM 654 C CA . LEU A 1 87 ? 9.011 2.915 -6.969 1.00 90.88 87 LEU A CA 1
ATOM 655 C C . LEU A 1 87 ? 7.815 3.478 -6.217 1.00 90.88 87 LEU A C 1
ATOM 657 O O . LEU A 1 87 ? 6.798 2.794 -6.109 1.00 90.88 87 LEU A O 1
ATOM 661 N N . LEU A 1 88 ? 7.897 4.721 -5.749 1.00 91.38 88 LEU A N 1
ATOM 662 C CA . LEU A 1 88 ? 6.786 5.342 -5.032 1.00 91.38 88 LEU A CA 1
ATOM 663 C C . LEU A 1 88 ? 5.533 5.450 -5.908 1.00 91.38 88 LEU A C 1
ATOM 665 O O . LEU A 1 88 ? 4.436 5.160 -5.440 1.00 91.38 88 LEU A O 1
ATOM 669 N N . LEU A 1 89 ? 5.677 5.804 -7.187 1.00 89.19 89 LEU A N 1
ATOM 670 C CA . LEU A 1 89 ? 4.557 5.879 -8.133 1.00 89.19 89 LEU A CA 1
ATOM 671 C C . LEU A 1 89 ? 3.956 4.500 -8.447 1.00 89.19 89 LEU A C 1
ATOM 673 O O . LEU A 1 89 ? 2.739 4.359 -8.608 1.00 89.19 89 LEU A O 1
ATOM 677 N N . SER A 1 90 ? 4.796 3.465 -8.501 1.00 89.38 90 SER A N 1
ATOM 678 C CA . SER A 1 90 ? 4.368 2.090 -8.766 1.00 89.38 90 SER A CA 1
ATOM 679 C C . SER A 1 90 ? 3.443 1.538 -7.684 1.00 89.38 90 SER A C 1
ATOM 681 O O . SER A 1 90 ? 2.535 0.764 -7.996 1.00 89.38 90 SER A O 1
ATOM 683 N N . MET A 1 91 ? 3.600 2.010 -6.440 1.00 92.44 91 MET A N 1
ATOM 684 C CA . MET A 1 91 ? 2.748 1.644 -5.306 1.00 92.44 91 MET A CA 1
ATOM 685 C C . MET A 1 91 ? 1.290 2.078 -5.487 1.00 92.44 91 MET A C 1
ATOM 687 O O . MET A 1 91 ? 0.425 1.563 -4.785 1.00 92.44 91 MET A O 1
ATOM 691 N N . PHE A 1 92 ? 1.011 3.014 -6.402 1.00 91.12 92 PHE A N 1
ATOM 692 C CA . PHE A 1 92 ? -0.341 3.508 -6.683 1.00 91.12 92 PHE A CA 1
ATOM 693 C C . PHE A 1 92 ? -0.913 3.016 -8.019 1.00 91.12 92 PHE A C 1
ATOM 695 O O . PHE A 1 92 ? -1.991 3.432 -8.441 1.00 91.12 92 PHE A O 1
ATOM 702 N N . SER A 1 93 ? -0.191 2.134 -8.709 1.00 88.00 93 SER A N 1
ATOM 703 C CA . SER A 1 93 ? -0.480 1.745 -10.089 1.00 88.00 93 SER A CA 1
ATOM 704 C C . SER A 1 93 ? -0.846 0.269 -10.194 1.00 88.00 93 SER A C 1
ATOM 706 O O . SER A 1 93 ? -0.366 -0.550 -9.419 1.00 88.00 93 SER A O 1
ATOM 708 N N . HIS A 1 94 ? -1.709 -0.088 -11.149 1.00 88.94 94 HIS A N 1
ATOM 709 C CA . HIS A 1 94 ? -2.286 -1.432 -11.238 1.00 88.94 94 HIS A CA 1
ATOM 710 C C . HIS A 1 94 ? -2.317 -1.945 -12.676 1.00 88.94 94 HIS A C 1
ATOM 712 O O . HIS A 1 94 ? -2.634 -1.209 -13.603 1.00 88.94 94 HIS A O 1
ATOM 718 N N . VAL A 1 95 ? -2.018 -3.235 -12.841 1.00 82.88 95 VAL A N 1
ATOM 719 C CA . VAL A 1 95 ? -1.918 -3.898 -14.155 1.00 82.88 95 VAL A CA 1
ATOM 720 C C . VAL A 1 95 ? -3.284 -4.128 -14.804 1.00 82.88 95 VAL A C 1
ATOM 722 O O . VAL A 1 95 ? -3.387 -4.180 -16.021 1.00 82.88 95 VAL A O 1
ATOM 725 N N . ASN A 1 96 ? -4.331 -4.334 -14.006 1.00 85.75 96 ASN A N 1
ATOM 726 C CA . ASN A 1 96 ? -5.680 -4.582 -14.503 1.00 85.75 96 ASN A CA 1
ATOM 727 C C . ASN A 1 96 ? -6.728 -4.248 -13.434 1.00 85.75 96 ASN A C 1
ATOM 729 O O . ASN A 1 96 ? -6.407 -4.067 -12.255 1.00 85.75 96 ASN A O 1
ATOM 733 N N . ILE A 1 97 ? -7.990 -4.207 -13.862 1.00 87.19 97 ILE A N 1
ATOM 734 C CA . ILE A 1 97 ? -9.126 -3.874 -13.000 1.00 87.19 97 ILE A CA 1
ATOM 735 C C . ILE A 1 97 ? -9.309 -4.863 -11.843 1.00 87.19 97 ILE A C 1
ATOM 737 O O . ILE A 1 97 ? -9.640 -4.440 -10.742 1.00 87.19 97 ILE A O 1
ATOM 741 N N . PHE A 1 98 ? -9.047 -6.158 -12.047 1.00 88.19 98 PHE A N 1
ATOM 742 C CA . PHE A 1 98 ? -9.183 -7.164 -10.991 1.00 88.19 98 PHE A CA 1
ATOM 743 C C . PHE A 1 98 ? -8.108 -7.004 -9.912 1.00 88.19 98 PHE A C 1
ATOM 745 O O . PHE A 1 98 ? -8.404 -7.122 -8.726 1.00 88.19 98 PHE A O 1
ATOM 752 N N . HIS A 1 99 ? -6.878 -6.672 -10.307 1.00 88.62 99 HIS A N 1
ATOM 753 C CA . HIS A 1 99 ? -5.787 -6.378 -9.384 1.00 88.62 99 HIS A CA 1
ATOM 754 C C . HIS A 1 99 ? -6.087 -5.111 -8.570 1.00 88.62 99 HIS A C 1
ATOM 756 O O . HIS A 1 99 ? -5.900 -5.111 -7.354 1.00 88.62 99 HIS A O 1
ATOM 762 N N . LEU A 1 100 ? -6.613 -4.059 -9.211 1.00 90.50 100 LEU A N 1
ATOM 763 C CA . LEU A 1 100 ? -7.085 -2.862 -8.510 1.00 90.50 100 LEU A CA 1
ATOM 764 C C . LEU A 1 100 ? -8.222 -3.200 -7.538 1.00 90.50 100 LEU A C 1
ATOM 766 O O . LEU A 1 100 ? -8.130 -2.868 -6.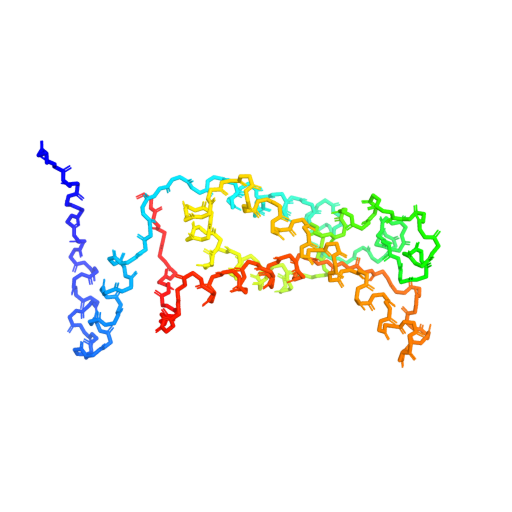361 1.00 90.50 100 LEU A O 1
ATOM 770 N N . ALA A 1 101 ? -9.267 -3.881 -8.010 1.00 90.88 101 ALA A N 1
ATOM 771 C CA . ALA A 1 101 ? -10.431 -4.227 -7.203 1.00 90.88 101 ALA A CA 1
ATOM 772 C C . ALA A 1 101 ? -10.045 -5.061 -5.974 1.00 90.88 101 ALA A C 1
ATOM 774 O O . ALA A 1 101 ? -10.496 -4.758 -4.874 1.00 90.88 101 ALA A O 1
ATOM 775 N N . GLY A 1 102 ? -9.159 -6.049 -6.136 1.00 89.69 102 GLY A N 1
ATOM 776 C CA . GLY A 1 102 ? -8.642 -6.846 -5.025 1.00 89.69 102 GLY A CA 1
ATOM 777 C C . GLY A 1 102 ? -7.902 -5.995 -3.992 1.00 89.69 102 GLY A C 1
ATOM 778 O O . GLY A 1 102 ? -8.224 -6.050 -2.807 1.00 89.69 102 GLY A O 1
ATOM 779 N N . ASN A 1 103 ? -6.962 -5.153 -4.430 1.00 93.56 103 ASN A N 1
ATOM 780 C CA . ASN A 1 103 ? -6.220 -4.271 -3.525 1.00 93.56 103 ASN A CA 1
ATOM 781 C C . ASN A 1 103 ? -7.145 -3.296 -2.789 1.00 93.56 103 ASN A C 1
ATOM 783 O O . ASN A 1 103 ? -7.019 -3.123 -1.579 1.00 93.56 103 ASN A O 1
ATOM 787 N N . MET A 1 104 ? -8.097 -2.681 -3.492 1.00 94.50 104 MET A N 1
ATOM 788 C CA . MET A 1 104 ? -9.027 -1.738 -2.872 1.00 94.50 104 MET A CA 1
ATOM 789 C C . MET A 1 104 ? -9.990 -2.441 -1.915 1.00 94.50 104 MET A C 1
ATOM 791 O O . MET A 1 104 ? -10.291 -1.881 -0.867 1.00 94.50 104 MET A O 1
ATOM 795 N N . ALA A 1 105 ? -10.413 -3.673 -2.214 1.00 89.44 105 ALA A N 1
ATOM 796 C CA . ALA A 1 105 ? -11.221 -4.473 -1.300 1.00 89.44 105 ALA A CA 1
ATOM 797 C C . ALA A 1 105 ? -10.466 -4.762 0.005 1.00 89.44 105 ALA A C 1
ATOM 799 O O . ALA A 1 105 ? -10.993 -4.496 1.083 1.00 89.44 105 ALA A O 1
ATOM 800 N N . PHE A 1 106 ? -9.214 -5.225 -0.066 1.00 90.50 106 PHE A N 1
ATOM 801 C CA . PHE A 1 106 ? -8.409 -5.453 1.138 1.00 90.50 106 PHE A CA 1
ATOM 802 C C . PHE A 1 106 ? -8.157 -4.160 1.909 1.00 90.50 106 PHE A C 1
ATOM 804 O O . PHE A 1 106 ? -8.381 -4.119 3.117 1.00 90.50 106 PHE A O 1
ATOM 811 N N . LEU A 1 107 ? -7.752 -3.093 1.218 1.00 91.88 107 LEU A N 1
ATOM 812 C CA . LEU A 1 107 ? -7.502 -1.796 1.837 1.00 91.88 107 LEU A CA 1
ATOM 813 C C . LEU A 1 107 ? -8.759 -1.232 2.509 1.00 91.88 107 LEU A C 1
ATOM 815 O O . LEU A 1 107 ? -8.667 -0.696 3.605 1.00 91.88 107 LEU A O 1
ATOM 819 N N . TYR A 1 108 ? -9.930 -1.391 1.896 1.00 89.12 108 TYR A N 1
ATOM 820 C CA . TYR A 1 108 ? -11.197 -0.981 2.492 1.00 89.12 108 TYR A CA 1
ATOM 821 C C . TYR A 1 108 ? -11.555 -1.816 3.724 1.00 89.12 108 TYR A C 1
ATOM 823 O O . TYR A 1 108 ? -12.111 -1.282 4.679 1.00 89.12 108 TYR A O 1
ATOM 831 N N . VAL A 1 109 ? -11.242 -3.116 3.727 1.00 85.56 109 VAL A N 1
ATOM 832 C CA . VAL A 1 109 ? -11.560 -4.009 4.849 1.00 85.56 109 VAL A CA 1
ATOM 833 C C . VAL A 1 109 ? -10.691 -3.733 6.073 1.00 85.56 109 VAL A C 1
ATOM 835 O O . VAL A 1 109 ? -11.231 -3.681 7.175 1.00 85.56 109 VAL A O 1
ATOM 838 N N . VAL A 1 110 ? -9.378 -3.553 5.895 1.00 88.88 110 VAL A N 1
ATOM 839 C CA . VAL A 1 110 ? -8.445 -3.400 7.028 1.00 88.88 110 VAL A CA 1
ATOM 840 C C . VAL A 1 110 ? -8.042 -1.954 7.314 1.00 88.88 110 VAL A C 1
ATOM 842 O O . VAL A 1 110 ? -7.654 -1.642 8.437 1.00 88.88 110 VAL A O 1
ATOM 845 N N . GLY A 1 111 ? -8.083 -1.076 6.313 1.00 90.19 111 GLY A N 1
ATOM 846 C CA . GLY A 1 111 ? -7.437 0.234 6.371 1.00 90.19 111 GLY A CA 1
ATOM 847 C C . GLY A 1 111 ? -8.051 1.176 7.398 1.00 90.19 111 GLY A C 1
ATOM 848 O O . GLY A 1 111 ? -7.315 1.831 8.128 1.00 90.19 111 GLY A O 1
ATOM 849 N N . ASP A 1 112 ? -9.377 1.183 7.531 1.00 89.94 112 ASP A N 1
ATOM 850 C CA . ASP A 1 112 ? -10.074 2.038 8.493 1.00 89.94 112 ASP A CA 1
ATOM 851 C C . ASP A 1 112 ? -9.732 1.688 9.944 1.00 89.94 112 ASP A C 1
ATOM 853 O O . ASP A 1 112 ? -9.323 2.561 10.710 1.00 89.94 112 ASP A O 1
ATOM 857 N N . ASN A 1 113 ? -9.812 0.405 10.296 1.00 88.44 113 ASN A N 1
ATOM 858 C CA . ASN A 1 113 ? -9.485 -0.091 11.628 1.00 88.44 113 ASN A CA 1
ATOM 859 C C . ASN A 1 113 ? -8.029 0.238 11.984 1.00 88.44 113 ASN A C 1
ATOM 861 O O . ASN A 1 113 ? -7.743 0.776 13.054 1.00 88.44 113 ASN A O 1
ATOM 865 N N . VAL A 1 114 ? -7.098 -0.012 11.057 1.00 92.00 114 VAL A N 1
ATOM 866 C CA . VAL A 1 114 ? -5.672 0.266 11.279 1.00 92.00 114 VAL A CA 1
ATOM 867 C C . VAL A 1 114 ? -5.399 1.771 11.371 1.00 92.00 114 VAL A C 1
ATOM 869 O O . VAL A 1 114 ? -4.613 2.186 12.224 1.00 92.00 114 VAL A O 1
ATOM 872 N N . GLU A 1 115 ? -6.033 2.609 10.543 1.00 94.56 115 GLU A N 1
ATOM 873 C CA . GLU A 1 115 ? -5.853 4.067 10.581 1.00 94.56 115 GLU A CA 1
ATOM 874 C C . GLU A 1 115 ? -6.337 4.660 11.901 1.00 94.56 115 GLU A C 1
ATOM 876 O O . GLU A 1 115 ? -5.632 5.480 12.496 1.00 94.56 115 GLU A O 1
ATOM 881 N N . ILE A 1 116 ? -7.517 4.247 12.367 1.00 91.50 116 ILE A N 1
ATOM 882 C CA . ILE A 1 116 ? -8.101 4.777 13.599 1.00 91.50 116 ILE A CA 1
ATOM 883 C C . ILE A 1 116 ? -7.264 4.345 14.808 1.00 91.50 116 ILE A C 1
ATOM 885 O O . ILE A 1 116 ? -6.978 5.169 15.676 1.00 91.50 116 ILE A O 1
ATOM 889 N N . THR A 1 117 ? -6.806 3.092 14.849 1.00 91.31 117 THR A N 1
ATOM 890 C CA . THR A 1 117 ? -6.043 2.568 15.990 1.00 91.31 117 THR A CA 1
ATOM 891 C C . THR A 1 117 ? -4.594 3.048 16.027 1.00 91.31 117 THR A C 1
ATOM 893 O O . THR A 1 117 ? -4.097 3.408 17.094 1.00 91.31 117 THR A O 1
ATOM 896 N N . LEU A 1 118 ? -3.885 3.077 14.892 1.00 92.12 118 LEU A N 1
ATOM 897 C CA . LEU A 1 118 ? -2.490 3.545 14.857 1.00 92.12 118 LEU A CA 1
ATOM 898 C C . LEU A 1 118 ? -2.371 5.068 14.810 1.00 92.12 118 LEU A C 1
ATOM 900 O O . LEU A 1 118 ? -1.338 5.626 15.198 1.00 92.12 118 LEU A O 1
ATOM 904 N N . GLY A 1 119 ? -3.398 5.737 14.300 1.00 93.06 119 GLY A N 1
ATOM 905 C CA . GLY A 1 119 ? -3.326 7.123 13.888 1.00 93.06 119 GLY A CA 1
ATOM 906 C C . GLY A 1 119 ? -2.627 7.297 12.535 1.00 93.06 119 GLY A C 1
ATO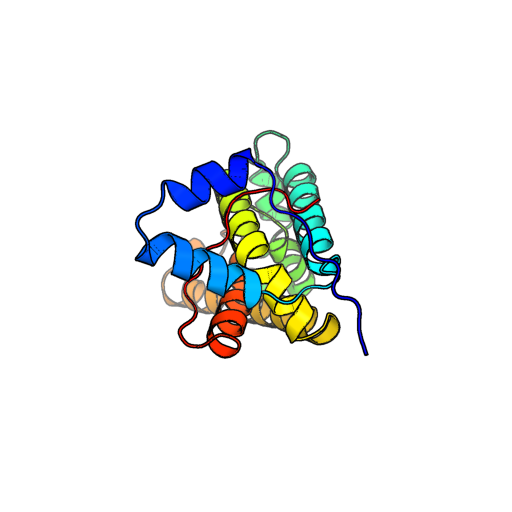M 907 O O . GLY A 1 119 ? -1.714 6.565 12.139 1.00 93.06 119 GLY A O 1
ATOM 908 N N . ARG A 1 120 ? -3.025 8.364 11.844 1.00 94.81 120 ARG A N 1
ATOM 909 C CA . ARG A 1 120 ? -2.619 8.728 10.476 1.00 94.81 120 ARG A CA 1
ATOM 910 C C . ARG A 1 120 ? -1.105 8.709 10.196 1.00 94.81 120 ARG A C 1
ATOM 912 O O . ARG A 1 120 ? -0.724 8.135 9.178 1.00 94.81 120 ARG A O 1
ATOM 919 N N . PRO A 1 121 ? -0.213 9.287 11.033 1.00 95.50 121 PRO A N 1
ATOM 920 C CA . PRO A 1 121 ? 1.212 9.323 10.695 1.00 95.50 121 PRO A CA 1
ATOM 921 C C . PRO A 1 121 ? 1.855 7.932 10.718 1.00 95.50 121 PRO A C 1
ATOM 923 O O . PRO A 1 121 ? 2.659 7.612 9.846 1.00 95.50 121 PRO A O 1
ATOM 926 N N . LYS A 1 122 ? 1.474 7.082 11.680 1.00 96.50 122 LYS A N 1
ATOM 927 C CA . LYS A 1 122 ? 1.974 5.704 11.766 1.00 96.50 122 LYS A CA 1
ATOM 928 C C . LYS A 1 122 ? 1.385 4.840 10.660 1.00 96.50 122 LYS A C 1
ATOM 930 O O . LYS A 1 122 ? 2.116 4.072 10.053 1.00 96.50 122 LYS A O 1
ATOM 935 N N . TYR A 1 123 ? 0.101 5.020 10.358 1.00 96.38 123 TYR A N 1
ATOM 936 C CA . TYR A 1 123 ? -0.554 4.362 9.232 1.00 96.38 123 TYR A CA 1
ATOM 937 C C . TYR A 1 123 ? 0.172 4.642 7.907 1.00 96.38 123 TYR A C 1
ATOM 939 O O . TYR A 1 123 ? 0.529 3.711 7.187 1.00 96.38 123 TYR A O 1
ATOM 947 N N . LEU A 1 124 ? 0.466 5.917 7.617 1.00 96.50 124 LEU A N 1
ATOM 948 C CA . LEU A 1 124 ? 1.188 6.296 6.402 1.00 96.50 124 LEU A CA 1
ATOM 949 C C . LEU A 1 124 ? 2.613 5.735 6.388 1.00 96.50 124 LEU A C 1
ATOM 951 O O . LEU A 1 124 ? 3.073 5.260 5.352 1.00 96.50 124 LEU A O 1
ATOM 955 N N . LEU A 1 125 ? 3.300 5.764 7.534 1.00 97.19 125 LEU A N 1
ATOM 956 C CA . LEU A 1 125 ? 4.636 5.190 7.663 1.00 97.19 125 LEU A CA 1
ATOM 957 C C . LEU A 1 125 ? 4.629 3.690 7.364 1.00 97.19 125 LEU A C 1
ATOM 959 O O . LEU A 1 125 ? 5.473 3.238 6.600 1.00 97.19 125 LEU A O 1
ATOM 963 N N . VAL A 1 126 ? 3.678 2.934 7.919 1.00 97.38 126 VAL A N 1
ATOM 964 C CA . VAL A 1 126 ? 3.529 1.500 7.634 1.00 97.38 126 VAL A CA 1
ATOM 965 C C . VAL A 1 126 ? 3.260 1.283 6.148 1.00 97.38 126 VAL A C 1
ATOM 967 O O . VAL A 1 126 ? 3.956 0.491 5.522 1.00 97.38 126 VAL A O 1
ATOM 970 N N . TYR A 1 127 ? 2.316 2.023 5.559 1.00 97.12 127 TYR A N 1
ATOM 971 C CA . TYR A 1 127 ? 1.986 1.900 4.138 1.00 97.12 127 TYR A CA 1
ATOM 972 C C . TYR A 1 127 ? 3.218 2.127 3.244 1.00 97.12 127 TYR A C 1
ATOM 974 O O . TYR A 1 127 ? 3.547 1.292 2.400 1.00 97.12 127 TYR A O 1
ATOM 982 N N . LEU A 1 128 ? 3.937 3.235 3.455 1.00 96.81 128 LEU A N 1
ATOM 983 C CA . LEU A 1 128 ? 5.115 3.589 2.662 1.00 96.81 128 LEU A CA 1
ATOM 984 C C . LEU A 1 128 ? 6.284 2.633 2.907 1.00 96.81 128 LEU A C 1
ATOM 986 O O . LEU A 1 128 ? 6.877 2.138 1.951 1.00 96.81 128 LEU A O 1
ATOM 990 N N . ALA A 1 129 ? 6.599 2.332 4.168 1.00 96.94 129 ALA A N 1
ATOM 991 C CA . ALA A 1 129 ? 7.706 1.449 4.513 1.00 96.94 129 ALA A CA 1
ATOM 992 C C . ALA A 1 129 ? 7.486 0.036 3.964 1.00 96.94 129 ALA A C 1
ATOM 994 O O . ALA A 1 129 ? 8.389 -0.522 3.345 1.00 96.94 129 ALA A O 1
ATOM 995 N N . SER A 1 130 ? 6.287 -0.528 4.125 1.00 97.44 130 SER A N 1
ATOM 996 C CA . SER A 1 130 ? 5.972 -1.860 3.605 1.00 97.44 130 SER A CA 1
ATOM 997 C C . SER A 1 130 ? 5.976 -1.905 2.079 1.00 97.44 130 SER A C 1
ATOM 999 O O . SER A 1 130 ? 6.467 -2.879 1.513 1.00 97.44 130 SER A O 1
ATOM 1001 N N . GLY A 1 131 ? 5.510 -0.851 1.401 1.00 95.94 131 GLY A N 1
ATOM 1002 C CA . GLY A 1 131 ? 5.602 -0.760 -0.057 1.00 95.94 131 GLY A CA 1
ATOM 1003 C C . GLY A 1 131 ? 7.044 -0.696 -0.563 1.00 95.94 131 GLY A C 1
ATOM 1004 O O . GLY A 1 131 ? 7.410 -1.453 -1.459 1.00 95.94 131 GLY A O 1
ATOM 1005 N N . ILE A 1 132 ? 7.884 0.142 0.053 1.00 95.69 132 ILE A N 1
ATOM 1006 C CA . ILE A 1 132 ? 9.302 0.273 -0.309 1.00 95.69 132 ILE A CA 1
ATOM 1007 C C . ILE A 1 132 ? 10.045 -1.042 -0.055 1.00 95.69 132 ILE A C 1
ATOM 1009 O O . ILE A 1 132 ? 10.703 -1.561 -0.956 1.00 95.69 132 ILE A O 1
ATOM 1013 N N . VAL A 1 133 ? 9.917 -1.603 1.152 1.00 96.00 133 VAL A N 1
ATOM 1014 C CA . VAL A 1 133 ? 10.569 -2.867 1.520 1.00 96.00 133 VAL A CA 1
ATOM 1015 C C . VAL A 1 133 ? 10.107 -3.984 0.594 1.00 96.00 133 VAL A C 1
ATOM 1017 O O . VAL A 1 133 ? 10.946 -4.672 0.023 1.00 96.00 133 VAL A O 1
ATOM 1020 N N . GLY A 1 134 ? 8.798 -4.126 0.370 1.00 95.38 134 GLY A N 1
ATOM 1021 C CA . GLY A 1 134 ? 8.265 -5.148 -0.527 1.00 95.38 134 GLY A CA 1
ATOM 1022 C C . GLY A 1 134 ? 8.739 -4.984 -1.971 1.00 95.38 134 GLY A C 1
ATOM 1023 O O . GLY A 1 134 ? 9.073 -5.980 -2.608 1.00 95.38 134 GLY A O 1
ATOM 1024 N N . GLY A 1 135 ? 8.863 -3.749 -2.466 1.00 93.62 135 GLY A N 1
ATOM 1025 C CA . GLY A 1 135 ? 9.438 -3.468 -3.781 1.00 93.62 135 GLY A CA 1
ATOM 1026 C C . GLY A 1 135 ? 10.895 -3.920 -3.896 1.00 93.62 135 GLY A C 1
ATOM 1027 O O . GLY A 1 135 ? 11.248 -4.648 -4.823 1.00 93.62 135 GLY A O 1
ATOM 1028 N N . TYR A 1 136 ? 11.745 -3.580 -2.926 1.00 94.56 136 TYR A N 1
ATOM 1029 C CA . TYR A 1 136 ? 13.134 -4.053 -2.911 1.00 94.56 136 TYR A CA 1
ATOM 1030 C C . TYR A 1 136 ? 13.243 -5.569 -2.723 1.00 94.56 136 TYR A C 1
ATOM 1032 O O . TYR A 1 136 ? 14.078 -6.211 -3.365 1.00 94.56 136 TYR A O 1
ATOM 1040 N N . THR A 1 137 ? 12.391 -6.167 -1.890 1.00 94.50 137 THR A N 1
ATOM 1041 C CA . THR A 1 137 ? 12.327 -7.621 -1.714 1.00 94.50 137 THR A CA 1
ATOM 1042 C C . THR A 1 137 ? 11.945 -8.310 -3.021 1.00 94.50 137 THR A C 1
ATOM 1044 O O . THR A 1 137 ? 12.648 -9.225 -3.447 1.00 94.50 137 THR A O 1
ATOM 1047 N N . GLN A 1 138 ? 10.898 -7.845 -3.709 1.00 93.62 138 GLN A N 1
ATOM 1048 C CA . GLN A 1 138 ? 10.496 -8.387 -5.007 1.00 93.62 138 GLN A CA 1
ATOM 1049 C C . GLN A 1 138 ? 11.612 -8.236 -6.045 1.00 93.62 138 GLN A C 1
ATOM 1051 O O . GLN A 1 138 ? 11.897 -9.194 -6.765 1.00 93.62 138 GLN A O 1
ATOM 1056 N N . ALA A 1 139 ? 12.271 -7.076 -6.111 1.00 92.56 139 ALA A N 1
ATOM 1057 C CA . ALA A 1 139 ? 13.383 -6.853 -7.032 1.00 92.56 139 ALA A CA 1
ATOM 1058 C C . ALA A 1 139 ? 14.544 -7.822 -6.772 1.00 92.56 139 ALA A C 1
ATOM 1060 O O . ALA A 1 139 ? 15.042 -8.462 -7.695 1.00 92.56 139 ALA A O 1
ATOM 1061 N N . THR A 1 140 ? 14.922 -7.988 -5.504 1.00 93.25 140 THR A N 1
ATOM 1062 C CA . THR A 1 140 ? 16.004 -8.889 -5.088 1.00 93.25 140 THR A CA 1
ATOM 1063 C C . THR A 1 140 ? 15.684 -10.344 -5.431 1.00 93.25 140 THR A C 1
ATOM 1065 O O . THR A 1 140 ? 16.511 -11.039 -6.019 1.00 93.25 140 THR A O 1
ATOM 1068 N N . ILE A 1 141 ? 14.465 -10.801 -5.124 1.00 93.69 141 ILE A N 1
ATOM 1069 C CA . ILE A 1 141 ? 14.011 -12.164 -5.438 1.00 93.69 141 ILE A CA 1
ATOM 1070 C C . ILE A 1 141 ? 13.967 -12.386 -6.953 1.00 93.69 141 ILE A C 1
ATOM 1072 O O . ILE A 1 141 ? 14.393 -13.436 -7.430 1.00 93.69 141 ILE A O 1
ATOM 1076 N N . THR A 1 142 ? 13.497 -11.398 -7.717 1.00 93.00 142 THR A N 1
ATOM 1077 C CA . THR A 1 142 ? 13.424 -11.481 -9.183 1.00 93.00 142 THR A CA 1
ATOM 1078 C C . THR A 1 142 ? 14.819 -11.616 -9.781 1.00 93.00 142 THR A C 1
ATOM 1080 O O . THR A 1 142 ? 15.054 -12.518 -10.575 1.00 93.00 142 THR A O 1
ATOM 1083 N N . LEU A 1 143 ? 15.776 -10.792 -9.351 1.00 92.00 143 LEU A N 1
ATOM 1084 C CA . LEU A 1 143 ? 17.160 -10.869 -9.825 1.00 92.00 143 LEU A CA 1
ATOM 1085 C C . LEU A 1 143 ? 17.843 -12.192 -9.458 1.00 92.00 143 LEU A C 1
ATOM 1087 O O . LEU A 1 143 ? 18.666 -12.678 -10.227 1.00 92.00 143 LEU A O 1
ATOM 1091 N N . ALA A 1 144 ? 17.497 -12.783 -8.312 1.00 93.81 144 ALA A N 1
ATOM 1092 C CA . ALA A 1 144 ? 18.075 -14.045 -7.864 1.00 93.81 144 ALA A CA 1
ATOM 1093 C C . ALA A 1 144 ? 17.469 -15.275 -8.562 1.00 93.81 144 ALA A C 1
ATOM 1095 O O . ALA A 1 144 ? 18.198 -16.197 -8.918 1.00 93.81 144 ALA A O 1
ATOM 1096 N N . LEU A 1 145 ? 16.142 -15.313 -8.729 1.00 95.12 145 LEU A N 1
ATOM 1097 C CA . LEU A 1 145 ? 15.414 -16.520 -9.145 1.00 95.12 145 LEU A CA 1
ATOM 1098 C C . LEU A 1 145 ? 14.891 -16.464 -10.583 1.00 95.12 145 LEU A C 1
ATOM 1100 O O . LEU A 1 145 ? 14.661 -17.508 -11.188 1.00 95.12 145 LEU A O 1
ATOM 1104 N N . ASN A 1 146 ? 14.695 -15.269 -11.142 1.00 92.50 146 ASN A N 1
ATOM 1105 C CA . ASN A 1 146 ? 14.222 -15.076 -12.511 1.00 92.50 146 ASN A CA 1
ATOM 1106 C C . ASN A 1 146 ? 14.882 -13.851 -13.180 1.00 92.50 146 ASN A C 1
ATOM 1108 O O . ASN A 1 146 ? 14.209 -12.847 -13.442 1.00 92.50 146 ASN A O 1
ATOM 1112 N N . PRO A 1 147 ? 16.187 -13.920 -13.510 1.00 86.56 147 PRO A N 1
ATOM 1113 C CA . PRO A 1 147 ? 16.904 -12.794 -14.111 1.00 86.56 147 PRO A CA 1
ATOM 1114 C C . PRO A 1 147 ? 16.280 -12.305 -15.427 1.00 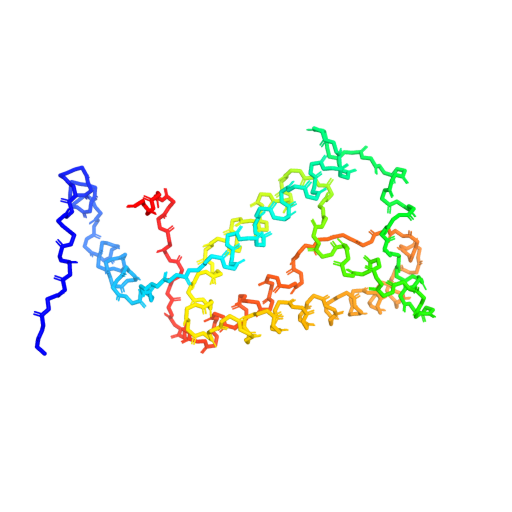86.56 147 PRO A C 1
ATOM 1116 O O . PRO A 1 147 ? 16.349 -11.120 -15.741 1.00 86.56 147 PRO A O 1
ATOM 1119 N N . GLY A 1 148 ? 15.620 -13.194 -16.181 1.00 87.81 148 GLY A N 1
ATOM 1120 C CA . GLY A 1 148 ? 14.906 -12.841 -17.414 1.00 87.81 148 GLY A CA 1
ATOM 1121 C C . GLY A 1 148 ? 13.698 -11.921 -17.195 1.00 87.81 148 GLY A C 1
ATOM 1122 O O . GLY A 1 148 ? 13.270 -11.247 -18.125 1.00 87.81 148 GLY A O 1
ATOM 1123 N N . GLY A 1 149 ? 13.171 -11.853 -15.968 1.00 86.31 149 GLY A N 1
ATOM 1124 C CA . GLY A 1 149 ? 12.104 -10.936 -15.571 1.00 86.31 149 GLY A CA 1
ATOM 1125 C C . GLY A 1 149 ? 12.593 -9.566 -15.096 1.00 86.31 149 GLY A C 1
ATOM 1126 O O . GLY A 1 149 ? 11.769 -8.719 -14.770 1.00 86.31 149 GLY A O 1
ATOM 1127 N N . ALA A 1 150 ? 13.906 -9.315 -15.049 1.00 87.62 150 ALA A N 1
ATOM 1128 C CA . ALA A 1 150 ? 14.463 -8.116 -14.418 1.00 87.62 150 ALA A CA 1
ATOM 1129 C C . ALA A 1 150 ? 14.058 -6.791 -15.087 1.00 87.62 150 ALA A C 1
ATOM 1131 O O . ALA A 1 150 ? 14.120 -5.749 -14.435 1.00 87.62 150 ALA A O 1
ATOM 1132 N N . SER A 1 151 ? 13.665 -6.825 -16.364 1.00 86.50 151 SER A N 1
ATOM 1133 C CA . SER A 1 151 ? 13.174 -5.677 -17.137 1.00 86.50 151 SER A CA 1
ATOM 1134 C C . SER A 1 151 ? 11.659 -5.483 -17.054 1.00 86.50 151 SER A C 1
ATOM 1136 O O . SER A 1 151 ? 11.160 -4.460 -17.520 1.00 86.50 151 SER A O 1
ATOM 1138 N N . VAL A 1 152 ? 10.925 -6.435 -16.469 1.00 86.94 152 VAL A N 1
ATOM 1139 C CA . VAL A 1 152 ? 9.471 -6.346 -16.335 1.00 86.94 152 VAL A CA 1
ATOM 1140 C C . VAL A 1 152 ? 9.137 -5.275 -15.290 1.00 86.94 152 VAL A C 1
ATOM 1142 O O . VAL A 1 152 ? 9.665 -5.332 -14.174 1.00 86.94 152 VAL A O 1
ATOM 1145 N N . PRO A 1 153 ? 8.278 -4.297 -15.621 1.00 86.38 153 PRO A N 1
ATOM 1146 C CA . PRO A 1 153 ? 7.885 -3.255 -14.691 1.00 86.38 153 PRO A CA 1
ATOM 1147 C C . PRO A 1 153 ? 7.146 -3.833 -13.491 1.00 86.38 153 PRO A C 1
ATOM 1149 O O . PRO A 1 153 ? 6.324 -4.744 -13.612 1.00 86.38 153 PRO A O 1
ATOM 1152 N N . MET A 1 154 ? 7.422 -3.266 -12.327 1.00 88.31 154 MET A N 1
ATOM 1153 C CA . MET A 1 154 ? 6.797 -3.622 -11.063 1.00 88.31 154 MET A CA 1
ATOM 1154 C C . MET A 1 154 ? 5.685 -2.615 -10.775 1.00 88.31 154 MET A C 1
ATOM 1156 O O . MET A 1 154 ? 5.924 -1.413 -10.829 1.00 88.31 154 MET A O 1
ATOM 1160 N N . LEU A 1 155 ? 4.467 -3.093 -10.508 1.00 88.81 155 LEU A N 1
ATOM 1161 C CA . LEU A 1 155 ? 3.305 -2.256 -10.199 1.00 88.81 155 LEU A CA 1
ATOM 1162 C C . LEU A 1 155 ? 2.431 -2.927 -9.135 1.00 88.81 155 LEU A C 1
ATOM 1164 O O . LEU A 1 155 ? 2.189 -4.134 -9.212 1.00 88.81 155 LEU A O 1
ATOM 1168 N N . GLY A 1 156 ? 1.886 -2.140 -8.208 1.00 85.56 156 GLY A N 1
ATOM 1169 C CA . GLY A 1 156 ? 0.842 -2.586 -7.289 1.00 85.56 156 GLY A CA 1
ATOM 1170 C C . GLY A 1 156 ? 0.973 -2.023 -5.878 1.00 85.56 156 GLY A C 1
ATOM 1171 O O . GLY A 1 156 ? 2.068 -1.904 -5.334 1.00 85.56 156 GLY A O 1
ATOM 1172 N N . ALA A 1 157 ? -0.174 -1.776 -5.243 1.00 90.81 157 ALA A N 1
ATOM 1173 C CA . ALA A 1 157 ? -0.262 -1.403 -3.828 1.00 90.81 157 ALA A CA 1
ATOM 1174 C C . ALA A 1 157 ? -0.114 -2.600 -2.863 1.00 90.81 157 ALA A C 1
ATOM 1176 O O . ALA A 1 157 ? -0.105 -2.427 -1.644 1.00 90.81 157 ALA A O 1
ATOM 1177 N N . SER A 1 158 ? -0.013 -3.824 -3.387 1.00 94.50 158 SER A N 1
ATOM 1178 C CA . SER A 1 158 ? -0.131 -5.073 -2.624 1.00 94.50 158 SER A CA 1
ATOM 1179 C C . SER A 1 158 ? 0.898 -5.213 -1.500 1.00 94.50 158 SER A C 1
ATOM 1181 O O . SER A 1 158 ? 0.547 -5.667 -0.411 1.00 94.50 158 SER A O 1
ATOM 1183 N N . ALA A 1 159 ? 2.143 -4.778 -1.707 1.00 93.81 159 ALA A N 1
ATOM 1184 C CA . ALA A 1 159 ? 3.174 -4.782 -0.666 1.00 93.81 159 ALA A CA 1
ATOM 1185 C C . ALA A 1 159 ? 2.821 -3.854 0.511 1.00 93.81 159 ALA A C 1
ATOM 1187 O O . ALA A 1 159 ? 2.936 -4.241 1.675 1.00 93.81 159 ALA A O 1
ATOM 1188 N N . ALA A 1 160 ? 2.330 -2.650 0.212 1.00 95.69 160 ALA A N 1
ATOM 1189 C CA . ALA A 1 160 ? 1.896 -1.689 1.222 1.00 95.69 160 ALA A CA 1
ATOM 1190 C C . ALA A 1 160 ? 0.671 -2.199 1.997 1.00 95.69 160 ALA A C 1
ATOM 1192 O O . ALA A 1 160 ? 0.649 -2.175 3.227 1.00 95.69 160 ALA A O 1
ATOM 1193 N N . ILE A 1 161 ? -0.318 -2.738 1.279 1.00 95.38 161 ILE A N 1
ATOM 1194 C CA . ILE A 1 161 ? -1.536 -3.307 1.868 1.00 95.38 161 ILE A CA 1
ATOM 1195 C C . ILE A 1 161 ? -1.210 -4.534 2.722 1.00 95.38 161 ILE A C 1
ATOM 1197 O O . ILE A 1 161 ? -1.763 -4.678 3.806 1.00 95.38 161 ILE A O 1
ATOM 1201 N N . SER A 1 162 ? -0.266 -5.379 2.304 1.00 95.75 162 SER A N 1
ATOM 1202 C CA . SER A 1 162 ? 0.190 -6.522 3.108 1.00 95.75 162 SER A CA 1
ATOM 1203 C C . SER A 1 162 ? 0.793 -6.077 4.443 1.00 95.75 162 SER A C 1
ATOM 1205 O O . SER A 1 162 ? 0.572 -6.724 5.463 1.00 95.75 162 SER A O 1
ATOM 1207 N N . GLY A 1 163 ? 1.490 -4.937 4.467 1.00 95.56 163 GLY A N 1
ATOM 1208 C CA . GLY A 1 163 ? 1.954 -4.307 5.705 1.00 95.56 163 GLY A CA 1
ATOM 1209 C C . GLY A 1 163 ? 0.820 -3.866 6.630 1.00 95.56 163 GLY A C 1
ATOM 1210 O O . GLY A 1 163 ? 0.883 -4.073 7.845 1.00 95.56 163 GLY A O 1
ATOM 1211 N N . LEU A 1 164 ? -0.252 -3.307 6.061 1.00 95.62 164 LEU A N 1
ATOM 1212 C CA . LEU A 1 164 ? -1.454 -2.948 6.816 1.00 95.62 164 LEU A CA 1
ATOM 1213 C C . LEU A 1 164 ? -2.212 -4.181 7.315 1.00 95.62 164 LEU A C 1
ATOM 1215 O O . LEU A 1 164 ? -2.641 -4.185 8.463 1.00 95.62 164 LEU A O 1
ATOM 1219 N N . ILE A 1 165 ? -2.316 -5.244 6.513 1.00 93.50 165 ILE A N 1
ATOM 1220 C CA . ILE A 1 165 ? -2.881 -6.530 6.947 1.00 93.50 165 ILE A CA 1
ATOM 1221 C C . ILE A 1 165 ? -2.049 -7.098 8.102 1.00 93.50 165 ILE A C 1
ATOM 1223 O O . ILE A 1 165 ? -2.608 -7.491 9.120 1.00 93.50 165 ILE A O 1
ATOM 1227 N N . GLY A 1 166 ? -0.718 -7.089 7.999 1.00 93.25 166 GLY A N 1
ATOM 1228 C CA . GLY A 1 166 ? 0.162 -7.511 9.091 1.00 93.25 166 GLY A CA 1
ATOM 1229 C C . GLY A 1 166 ? -0.044 -6.682 10.361 1.00 93.25 166 GLY A C 1
ATOM 1230 O O . GLY A 1 166 ? -0.133 -7.232 11.455 1.00 93.25 166 GLY A O 1
ATOM 1231 N N . SER A 1 167 ? -0.206 -5.365 10.215 1.00 93.12 167 SER A N 1
ATOM 1232 C CA . SER A 1 167 ? -0.523 -4.472 11.335 1.00 93.12 167 SER A CA 1
ATOM 1233 C C . SER A 1 167 ? -1.882 -4.795 11.950 1.00 93.12 167 SER A C 1
ATOM 1235 O O . SER A 1 167 ? -1.995 -4.866 13.168 1.00 93.12 167 SER A O 1
ATOM 1237 N N . TYR A 1 168 ? -2.895 -5.057 11.124 1.00 90.38 168 TYR A N 1
ATOM 1238 C CA . TYR A 1 168 ? -4.218 -5.480 11.572 1.00 90.38 168 TYR A CA 1
ATOM 1239 C C . TYR A 1 168 ? -4.147 -6.778 12.386 1.00 90.38 168 TYR A C 1
ATOM 1241 O O . TYR A 1 168 ? -4.683 -6.836 13.487 1.00 90.38 168 TYR A O 1
ATOM 1249 N N . LEU A 1 169 ? -3.417 -7.789 11.905 1.00 89.38 169 LEU A N 1
ATOM 1250 C CA . LEU A 1 169 ? -3.249 -9.065 12.613 1.00 89.38 169 LEU A CA 1
ATOM 1251 C C . LEU A 1 169 ? -2.560 -8.907 13.978 1.00 89.38 169 LEU A C 1
ATOM 1253 O O . LEU A 1 169 ? -2.865 -9.653 14.905 1.00 89.38 169 LEU A O 1
ATOM 1257 N N . ILE A 1 170 ? -1.645 -7.942 14.108 1.00 90.38 170 ILE A N 1
ATOM 1258 C CA . ILE A 1 170 ? -0.971 -7.630 15.378 1.00 90.38 170 ILE A CA 1
ATOM 1259 C C . ILE A 1 170 ? -1.904 -6.873 16.330 1.00 90.38 170 ILE A C 1
ATOM 1261 O O . ILE A 1 170 ? -1.896 -7.135 17.530 1.00 90.38 170 ILE A O 1
ATOM 1265 N N . LEU A 1 171 ? -2.685 -5.924 15.811 1.00 86.81 171 LEU A N 1
ATOM 1266 C CA . LEU A 1 171 ? -3.595 -5.098 16.609 1.00 86.81 171 LEU A CA 1
ATOM 1267 C C . LEU A 1 171 ? -4.827 -5.874 17.087 1.00 86.81 171 LEU A C 1
ATOM 1269 O O . LEU A 1 171 ? -5.340 -5.587 18.165 1.00 86.81 171 LEU A O 1
ATOM 1273 N N . TYR A 1 172 ? -5.272 -6.860 16.308 1.00 83.69 172 TYR A N 1
ATOM 1274 C CA . TYR A 1 172 ? -6.488 -7.633 16.553 1.00 83.69 172 TYR A CA 1
ATOM 1275 C C . TYR A 1 172 ? -6.213 -9.146 16.534 1.00 83.69 172 TYR A C 1
ATOM 1277 O O . TYR A 1 172 ? -6.717 -9.866 15.664 1.00 83.69 172 TYR A O 1
ATOM 1285 N N . PRO A 1 173 ? -5.406 -9.669 17.476 1.00 81.06 173 PRO A N 1
ATOM 1286 C CA . PRO A 1 173 ? -5.093 -11.091 17.515 1.00 81.06 173 PRO A CA 1
ATOM 1287 C C . PRO A 1 173 ? -6.365 -11.911 17.774 1.00 81.06 173 PRO A C 1
ATOM 1289 O O . PRO A 1 173 ? -7.049 -11.718 18.775 1.00 81.06 173 PRO A O 1
ATOM 1292 N N . GLY A 1 174 ? -6.681 -12.842 16.871 1.00 67.75 174 GLY A N 1
ATOM 1293 C CA . GLY A 1 174 ? -7.847 -13.726 16.999 1.00 67.75 174 GLY A CA 1
ATOM 1294 C C . GLY A 1 174 ? -9.185 -13.122 16.556 1.00 67.75 174 GLY A C 1
ATOM 1295 O O . GLY A 1 174 ? -10.203 -13.804 16.651 1.00 67.75 174 GLY A O 1
ATOM 1296 N N . ALA A 1 175 ? -9.203 -11.891 16.036 1.00 67.25 175 ALA A N 1
ATOM 1297 C CA . ALA A 1 175 ? -10.408 -11.322 15.443 1.00 67.25 175 ALA A CA 1
ATOM 1298 C C . ALA A 1 175 ? -10.708 -11.977 14.085 1.00 67.25 175 ALA A C 1
ATOM 1300 O O . ALA A 1 175 ? -9.833 -12.094 13.221 1.00 67.25 175 ALA A O 1
ATOM 1301 N N . ALA A 1 176 ? -11.958 -12.389 13.873 1.00 62.12 176 ALA A N 1
ATOM 1302 C CA . ALA A 1 176 ? -12.415 -12.816 12.557 1.00 62.12 176 ALA A CA 1
ATOM 1303 C C . ALA A 1 176 ? -12.670 -11.582 11.673 1.00 62.12 176 ALA A C 1
ATOM 1305 O O . ALA A 1 176 ? -13.335 -10.638 12.084 1.00 62.12 176 ALA A O 1
ATOM 1306 N N . MET A 1 177 ? -12.165 -11.575 10.437 1.00 60.38 177 MET A N 1
ATOM 1307 C CA . MET A 1 177 ? -12.475 -10.504 9.485 1.00 60.38 177 MET A CA 1
ATOM 1308 C C . MET A 1 177 ? -13.886 -10.713 8.931 1.00 60.38 177 MET A C 1
ATOM 1310 O O . MET A 1 177 ? -14.078 -11.445 7.963 1.00 60.38 177 MET A O 1
ATOM 1314 N N . CYS A 1 178 ? -14.883 -10.082 9.544 1.00 55.91 178 CYS A N 1
ATOM 1315 C CA . CYS A 1 178 ? -16.250 -10.072 9.034 1.00 55.91 178 CYS A CA 1
ATOM 1316 C C . CYS A 1 178 ? -16.690 -8.622 8.847 1.00 55.91 178 CYS A C 1
ATOM 1318 O O . CYS A 1 178 ? -17.262 -8.002 9.738 1.00 55.91 178 CYS A O 1
ATOM 1320 N N . LYS A 1 179 ? -16.367 -8.057 7.682 1.00 60.94 179 LYS A N 1
ATOM 1321 C CA . LYS A 1 179 ? -16.876 -6.748 7.277 1.00 60.94 179 LYS A CA 1
ATOM 1322 C C . LYS A 1 179 ? -18.013 -6.974 6.295 1.00 60.94 179 LYS A C 1
ATOM 1324 O O . LYS A 1 179 ? -17.796 -7.536 5.223 1.00 60.94 179 LYS A O 1
ATOM 1329 N N . CYS A 1 180 ? -19.225 -6.575 6.669 1.00 54.31 180 CYS A N 1
ATOM 1330 C CA . CYS A 1 180 ? -20.333 -6.557 5.722 1.00 54.31 180 CYS A CA 1
ATOM 1331 C C . CYS A 1 180 ? -19.998 -5.539 4.623 1.00 54.31 180 CYS A C 1
ATOM 1333 O O . CYS A 1 180 ? -19.577 -4.422 4.922 1.00 54.31 180 CYS A O 1
ATOM 1335 N N . ILE A 1 181 ? -20.168 -5.915 3.353 1.00 51.88 181 ILE A N 1
ATOM 1336 C CA . ILE A 1 181 ? -20.105 -4.979 2.222 1.00 51.88 181 ILE A CA 1
ATOM 1337 C C . ILE A 1 181 ? -21.411 -4.171 2.256 1.00 51.88 181 ILE A C 1
ATOM 1339 O O . ILE A 1 181 ? -22.342 -4.430 1.505 1.00 51.88 181 ILE A O 1
ATOM 1343 N N . GLY A 1 182 ? -21.519 -3.262 3.219 1.00 42.50 182 GLY A N 1
ATOM 1344 C CA . GLY A 1 182 ? -22.646 -2.357 3.411 1.00 42.50 182 GLY A CA 1
ATOM 1345 C C . GLY A 1 182 ? -22.094 -0.964 3.668 1.00 42.50 182 GLY A C 1
ATOM 1346 O O . GLY A 1 182 ? -21.192 -0.799 4.489 1.00 42.50 182 GLY A O 1
ATOM 1347 N N . PHE A 1 183 ? -22.568 0.023 2.908 1.00 35.94 183 PHE A N 1
ATOM 1348 C CA . PHE A 1 183 ? -22.130 1.409 3.041 1.00 35.94 183 PHE A CA 1
ATOM 1349 C C . PHE A 1 183 ? -22.484 1.931 4.437 1.00 35.94 183 PHE A C 1
ATOM 1351 O O . PHE A 1 183 ? -23.655 2.029 4.782 1.00 35.94 183 PHE A O 1
ATOM 1358 N N . ARG A 1 184 ? -21.464 2.286 5.220 1.00 39.25 184 ARG A N 1
ATOM 1359 C CA . ARG A 1 184 ? -21.607 3.097 6.431 1.00 39.25 184 ARG A CA 1
ATOM 1360 C C . ARG A 1 184 ? -21.657 4.560 5.966 1.00 39.25 184 ARG A C 1
ATOM 1362 O O . ARG A 1 184 ? -20.600 5.128 5.684 1.00 39.25 184 ARG A O 1
ATOM 1369 N N . LEU A 1 185 ? -22.861 5.089 5.735 1.00 34.12 185 LEU A N 1
ATOM 1370 C CA . LEU A 1 185 ? -23.107 6.516 5.478 1.00 34.12 185 LEU A CA 1
ATOM 1371 C C . LEU A 1 185 ? -23.484 7.209 6.781 1.00 34.12 185 LEU A C 1
ATOM 1373 O O . LEU A 1 185 ? -24.325 6.628 7.493 1.00 34.12 185 LEU A O 1
#

Foldseek 3Di:
DDDDPPPPDDPVVVVVLVPPDVVVSVLLVVLVVPFDDDDLVVLVVLLVLLVVLQCVQLNPFLDPQVSLLVQAAFLVNVVVVNCPVNLVSQLSYDNGPVQSVVLNVLSVQQVRSLCNVVPDVVLVVLLVVQSVVVSNVVSVCCVVPPVVRRSPGHHYNVSSSVSSVVSSCVVDPPRDRDDDPDDPD

Radius of gyration: 19.69 Å; chains: 1; bounding box: 57×30×55 Å

pLDDT: mean 79.55, std 17.55, range [31.02, 97.44]